Protein AF-A0A662AKM4-F1 (afdb_monomer)

Solvent-accessible surface area (backbone atoms only — not comparable to full-atom values): 20097 Å² total; per-residue (Å²): 121,105,62,66,76,41,84,52,96,92,44,82,43,69,86,45,71,68,60,49,62,60,52,54,77,41,42,54,76,63,60,19,48,69,56,67,73,62,66,67,46,53,52,72,56,39,49,53,51,52,53,51,49,29,69,72,47,33,51,72,49,66,45,100,83,74,43,81,44,42,32,33,51,40,54,8,65,54,29,49,54,43,51,53,50,46,34,49,68,53,8,40,37,70,50,75,46,80,41,74,52,56,72,44,72,58,96,88,42,82,42,57,29,89,82,44,70,53,34,40,40,40,33,54,44,97,57,69,74,47,91,75,85,79,87,86,87,83,90,75,94,83,88,83,84,90,86,79,81,88,65,61,92,94,61,82,82,78,46,65,61,94,87,41,82,46,81,86,77,71,60,37,27,53,59,49,55,24,36,30,46,49,71,60,82,89,56,61,95,63,74,53,61,95,58,62,52,44,54,89,78,49,52,73,66,54,45,51,55,36,38,54,52,45,69,74,69,27,51,54,12,68,6,76,32,52,20,67,54,26,51,72,62,35,65,68,54,34,47,52,51,9,41,53,41,1,50,69,54,24,72,89,85,68,77,66,44,76,36,65,40,82,68,80,80,79,97,60,97,44,57,72,46,61,31,74,63,18,38,79,75,35,69,51,39,12,48,10,48,30,45,17,49,53,54,46,50,49,54,28,38,56,48,15,75,78,44,58,67,38,42,21,70,80,46,56,26,35,77,42,73,58,25,51,50,24,36,72,75,71,47,82,57,91,47,38,24,56,75,40,80,86,55,68,108

Nearest PDB structures (foldseek):
  3o3h-assembly1_A  TM=9.511E-01  e=1.857E-14  Thermotoga maritima
  3o3g-assembly1_A  TM=9.492E-01  e=2.971E-14  Thermotoga maritima
  7uwh-assembly1_C  TM=9.422E-01  e=9.739E-15  Escherichia coli
  7uwe-assembly1_C  TM=8.925E-01  e=3.757E-14  Escherichia coli
  5y9p-assembly1_A  TM=9.453E-01  e=5.590E-13  Staphylococcus aureus

Foldseek 3Di:
DPWDWDDDDVDIDTPDPVVCVVLVVQDDQAAGADDPVQLPDDLVSLVVVLVVQQVPQKDWDQDPVRDIKIKGKGNHPRRVLSSVSSCLNNQWDWDKDKAQFDFDDDPNDTDHSVNDGIMIIIITDDDSGDDDPDDDDDDDDDDDDCQDDDDDPPDADWDQDPNRIDHDDDFQFAWQKWKAKDADPPDDPCNCPPLFAQLVPDDLVSLVVSLVVRVVGIFMFMFTDALVVCLVPNPVVSNLNRVVRGVVRGDPDDAEEEAEDDDDRPPDPHYYDYDHPCRHVPRRNRSRVSNRVNVLLVVLVVVCVVVVQQVCNPCSRHPDPSNLVSCVPPNDDSRGNCNRNSRVD

Radius of gyration: 27.07 Å; Cα contacts (8 Å, |Δi|>4): 515; chains: 1; bounding box: 59×57×75 Å

pLDDT: mean 80.41, std 14.96, range [36.44, 96.88]

Sequence (345 aa):
MPFKVFEGTGCLVIRNKQLYTYLKQFGKCYDKYIPNDLKNLSPKLLNVLIDWLILGDGSCYQNNNRKKVCTYYTTSKKLKDDFEEILLKTGRTYHTTVREPRDTYINGRLIKKENCVHCFETRLRRNNKAHVKSLHKKLIPYKGKVFCLRLKKHHNFYVRRNGTGYFTGNCGAGPVVAGAVRIPDFYPSDFFDGYINDSKKMSSKKREEAFGLITDKCDFGIGVISNNIIDAINILEATKLAMKKAINDLISGTDYLLIDGTVKLSDMHCPQKQVIKGDAISISIAAASIIAKVHRDRIMLDLHKKYPVYGWDTNKGYLTKKHLEGIKLYGITEYHRESFRRVGR

Mean predicted aligned error: 16.19 Å

Secondary structure (DSSP, 8-state):
--S-EEEETTEEEE--HHHHHHHHTT--TTT----HHHHTS-HHHHHHHHHHHHHHHEEEEE-TTS-EEEEEEES-HHHHHHHHHHHHHTT--EEEEEEPP--EEETTEEE-GGG---EEEEEEPS-----------------S--------TT----EEETTEEE--PPPSBS-EEEEEEE--TTS-TTTTTTTS--TTTS-HHHHHHHHHHHHHHSEEEEEEE-HHHHHHH-HHHHHHHHHHHHHHHSPS----EEEESSPPPSS-SS-EEEETTGGGT-HHHHHHHHHHHHHHHHHHHHHHHH-GGG-HHHHTT---HHHHHHHHHH---TTB-TTSTTT--

Structure (mmCIF, N/CA/C/O backbone):
data_AF-A0A662AKM4-F1
#
_entry.id   AF-A0A662AKM4-F1
#
loop_
_atom_site.group_PDB
_atom_site.id
_atom_site.type_symbol
_atom_site.label_atom_id
_atom_site.label_alt_id
_atom_site.label_comp_id
_atom_site.label_asym_id
_atom_site.label_entity_id
_atom_site.label_seq_id
_atom_site.pdbx_PDB_ins_code
_atom_site.Cartn_x
_atom_site.Cartn_y
_atom_site.Cartn_z
_atom_site.occupancy
_atom_site.B_iso_or_equiv
_atom_site.auth_seq_id
_atom_site.auth_comp_id
_atom_site.auth_asym_id
_atom_site.auth_atom_id
_atom_site.pdbx_PDB_model_num
ATOM 1 N N . MET A 1 1 ? -26.605 3.179 42.786 1.00 54.84 1 MET A N 1
ATOM 2 C CA . MET A 1 1 ? -25.142 3.014 42.980 1.00 54.84 1 MET A CA 1
ATOM 3 C C . MET A 1 1 ? -24.835 3.175 44.466 1.00 54.84 1 MET A C 1
ATOM 5 O O . MET A 1 1 ? -25.551 3.941 45.097 1.00 54.84 1 MET A O 1
ATOM 9 N N . PRO A 1 2 ? -23.825 2.503 45.045 1.00 67.31 2 PRO A N 1
ATOM 10 C CA . PRO A 1 2 ? -23.543 2.536 46.491 1.00 67.31 2 PRO A CA 1
ATOM 11 C C . PRO A 1 2 ? -22.912 3.860 46.979 1.00 67.31 2 PRO A C 1
ATOM 13 O O . PRO A 1 2 ? -22.223 3.898 47.993 1.00 67.31 2 PRO A O 1
ATOM 16 N N . PHE A 1 3 ? -23.100 4.960 46.250 1.00 75.50 3 PHE A N 1
ATOM 17 C CA . PHE A 1 3 ? -22.537 6.267 46.569 1.00 75.50 3 PHE A CA 1
ATOM 18 C C . PHE A 1 3 ? -23.532 7.382 46.263 1.00 75.50 3 PHE A C 1
ATOM 20 O O . PHE A 1 3 ? -24.283 7.311 45.290 1.00 75.50 3 PHE A O 1
ATOM 27 N N . LYS A 1 4 ? -23.520 8.417 47.111 1.00 75.25 4 LYS A N 1
ATOM 28 C CA . LYS A 1 4 ? -24.352 9.611 46.954 1.00 75.25 4 LYS A CA 1
ATOM 29 C C . LYS A 1 4 ? -23.826 10.458 45.793 1.00 75.25 4 LYS A C 1
ATOM 31 O O . LYS A 1 4 ? -22.626 10.736 45.718 1.00 75.25 4 LYS A O 1
ATOM 36 N N . VAL A 1 5 ? -24.731 10.849 44.904 1.00 78.00 5 VAL A N 1
ATOM 37 C CA . VAL A 1 5 ? -24.486 11.808 43.823 1.00 78.00 5 VAL A CA 1
ATOM 38 C C . VAL A 1 5 ? -25.072 13.140 44.271 1.00 78.00 5 VAL A C 1
ATOM 40 O O . VAL A 1 5 ? -26.198 13.175 44.758 1.00 78.00 5 VAL A O 1
ATOM 43 N N . PHE A 1 6 ? -24.298 14.211 44.146 1.00 80.19 6 PHE A N 1
ATOM 44 C CA . PHE A 1 6 ? -24.722 15.567 44.467 1.00 80.19 6 PHE A CA 1
ATOM 45 C C . PHE A 1 6 ? -24.779 16.371 43.172 1.00 80.19 6 PHE A C 1
ATOM 47 O O . PHE A 1 6 ? -23.834 16.332 42.382 1.00 80.19 6 PHE A O 1
ATOM 54 N N . GLU A 1 7 ? -25.860 17.109 42.955 1.00 73.69 7 GLU A N 1
ATOM 55 C CA . GLU A 1 7 ? -25.901 18.128 41.910 1.00 73.69 7 GLU A CA 1
ATOM 56 C C . GLU A 1 7 ? -25.246 19.403 42.446 1.00 73.69 7 GLU A C 1
ATOM 58 O O . GLU A 1 7 ? -25.699 19.994 43.425 1.00 73.69 7 GLU A O 1
ATOM 63 N N . GLY A 1 8 ? -24.119 19.783 41.846 1.00 68.62 8 GLY A N 1
ATOM 64 C CA . GLY A 1 8 ? -23.521 21.102 42.012 1.00 68.62 8 GLY A CA 1
ATOM 65 C C . GLY A 1 8 ? -24.001 22.054 40.919 1.00 68.62 8 GLY A C 1
ATOM 66 O O . GLY A 1 8 ? -24.697 21.658 39.983 1.00 68.62 8 GLY A O 1
ATOM 67 N N . THR A 1 9 ? -23.583 23.316 40.990 1.00 60.38 9 THR A N 1
ATOM 68 C CA . THR A 1 9 ? -23.833 24.315 39.943 1.00 60.38 9 THR A CA 1
ATOM 69 C C . THR A 1 9 ? -23.165 23.907 38.624 1.00 60.38 9 THR A C 1
ATOM 71 O O . THR A 1 9 ? -21.993 24.182 38.377 1.00 60.38 9 THR A O 1
ATOM 74 N N . GLY A 1 10 ? -23.924 23.218 37.767 1.00 65.75 10 GLY A N 1
ATOM 75 C CA . GLY A 1 10 ? -23.503 22.796 36.428 1.00 65.75 10 GLY A CA 1
ATOM 76 C C . GLY A 1 10 ? -22.650 21.523 36.369 1.00 65.75 10 GLY A C 1
ATOM 77 O O . GLY A 1 10 ? -22.116 21.213 35.305 1.00 65.75 10 GLY A O 1
ATOM 78 N N . CYS A 1 11 ? -22.499 20.772 37.467 1.00 64.88 11 CYS A N 1
ATOM 79 C CA . CYS A 1 11 ? -21.750 19.513 37.461 1.00 64.88 11 CYS A CA 1
ATOM 80 C C . CYS A 1 11 ? -22.318 18.471 38.433 1.00 64.88 11 CYS A C 1
ATOM 82 O O . CYS A 1 11 ? -22.852 18.796 39.491 1.00 64.88 11 CYS A O 1
ATOM 84 N N . LEU A 1 12 ? -22.159 17.194 38.082 1.00 74.19 12 LEU A N 1
ATOM 85 C CA . LEU A 1 12 ? -22.410 16.084 38.997 1.00 74.19 12 LEU A CA 1
ATOM 86 C C . LEU A 1 12 ? -21.163 15.854 39.849 1.00 74.19 12 LEU A C 1
ATOM 88 O O . LEU A 1 12 ? -20.080 15.582 39.327 1.00 74.19 12 LEU A O 1
ATOM 92 N N . VAL A 1 13 ? -21.319 15.938 41.167 1.00 78.31 13 VAL A N 1
ATOM 93 C CA . VAL A 1 13 ? -20.240 15.727 42.133 1.00 78.31 13 VAL A CA 1
ATOM 94 C C . VAL A 1 13 ? -20.482 14.419 42.872 1.00 78.31 13 VAL A C 1
ATOM 96 O O . VAL A 1 13 ? -21.501 14.231 43.531 1.00 78.31 13 VAL A O 1
ATOM 99 N N . ILE A 1 14 ? -19.511 13.508 42.810 1.00 82.12 14 ILE A N 1
ATOM 100 C CA . ILE A 1 14 ? -19.535 12.258 43.575 1.00 82.12 14 ILE A CA 1
ATOM 101 C C . ILE A 1 14 ? -18.435 12.319 44.630 1.00 82.12 14 ILE A C 1
ATOM 103 O O . ILE A 1 14 ? -17.246 12.293 44.313 1.00 82.12 14 ILE A O 1
ATOM 107 N N . ARG A 1 15 ? -18.827 12.383 45.905 1.00 82.69 15 ARG A N 1
ATOM 108 C CA . ARG A 1 15 ? -17.892 12.377 47.041 1.00 82.69 15 ARG A CA 1
ATOM 109 C C . ARG A 1 15 ? -17.762 10.966 47.597 1.00 82.69 15 ARG A C 1
ATOM 111 O O . ARG A 1 15 ? -18.420 10.606 48.568 1.00 82.69 15 ARG A O 1
ATOM 118 N N . ASN A 1 16 ? -16.924 10.151 46.963 1.00 86.12 16 ASN A N 1
ATOM 119 C CA . ASN A 1 16 ? -16.647 8.796 47.430 1.00 86.12 16 ASN A CA 1
ATOM 120 C C . ASN A 1 16 ? -15.152 8.461 47.291 1.00 86.12 16 ASN A C 1
ATOM 122 O O . ASN A 1 16 ? -14.619 8.371 46.185 1.00 86.12 16 ASN A O 1
ATOM 126 N N . LYS A 1 17 ? -14.478 8.269 48.435 1.00 86.69 17 LYS A N 1
ATOM 127 C CA . LYS A 1 17 ? -13.035 7.986 48.497 1.00 86.69 17 LYS A CA 1
ATOM 128 C C . LYS A 1 17 ? -12.678 6.665 47.814 1.00 86.69 17 LYS A C 1
ATOM 130 O O . LYS A 1 17 ? -11.670 6.600 47.121 1.00 86.69 17 LYS A O 1
ATOM 135 N N . GLN A 1 18 ? -13.503 5.634 47.980 1.00 87.31 18 GLN A N 1
ATOM 136 C CA . GLN A 1 18 ? -13.276 4.320 47.377 1.00 87.31 18 GLN A CA 1
ATOM 137 C C . GLN A 1 18 ? -13.354 4.389 45.846 1.00 87.31 18 GLN A C 1
ATOM 139 O O . GLN A 1 18 ? -12.462 3.890 45.165 1.00 87.31 18 GLN A O 1
ATOM 144 N N . LEU A 1 19 ? -14.364 5.080 45.308 1.00 86.19 19 LEU A N 1
ATOM 145 C CA . LEU A 1 19 ? -14.528 5.309 43.874 1.00 86.19 19 LEU A CA 1
ATOM 146 C C . LEU A 1 19 ? -13.368 6.126 43.301 1.00 86.19 19 LEU A C 1
ATOM 148 O O . LEU A 1 19 ? -12.841 5.772 42.252 1.00 86.19 19 LEU A O 1
ATOM 152 N N . TYR A 1 20 ? -12.939 7.186 43.991 1.00 86.62 20 TYR A N 1
ATOM 153 C CA . TYR A 1 20 ? -11.768 7.961 43.576 1.00 86.62 20 TYR A CA 1
ATOM 154 C C . TYR A 1 20 ? -10.510 7.090 43.512 1.00 86.62 20 TYR A C 1
ATOM 156 O O . TYR A 1 20 ? -9.823 7.085 42.492 1.00 86.62 20 TYR A O 1
ATOM 164 N N . THR A 1 21 ? -10.226 6.323 44.569 1.00 88.31 21 THR A N 1
ATOM 165 C CA . THR A 1 21 ? -9.065 5.422 44.615 1.00 88.31 21 THR A CA 1
ATOM 166 C C . THR A 1 21 ? -9.115 4.398 43.485 1.00 88.31 21 THR A C 1
ATOM 168 O O . THR A 1 21 ? -8.102 4.172 42.827 1.00 88.31 21 THR A O 1
ATOM 171 N N . TYR A 1 22 ? -10.297 3.841 43.208 1.00 88.62 22 TYR A N 1
ATOM 172 C CA . TYR A 1 22 ? -10.505 2.931 42.089 1.00 88.62 22 TYR A CA 1
ATOM 173 C C . TYR A 1 22 ? -10.265 3.613 40.736 1.00 88.62 22 TYR A C 1
ATOM 175 O O . TYR A 1 22 ? -9.516 3.091 39.921 1.00 88.62 22 TYR A O 1
ATOM 183 N N . LEU A 1 23 ? -10.844 4.787 40.474 1.00 88.12 23 LEU A N 1
ATOM 184 C CA . LEU A 1 23 ? -10.698 5.466 39.179 1.00 88.12 23 LEU A CA 1
ATOM 185 C C . LEU A 1 23 ? -9.279 5.998 38.940 1.00 88.12 23 LEU A C 1
ATOM 187 O O . LEU A 1 23 ? -8.817 6.019 37.800 1.00 88.12 23 LEU A O 1
ATOM 191 N N . LYS A 1 24 ? -8.562 6.377 40.004 1.00 88.31 24 LYS A N 1
ATOM 192 C CA . LYS A 1 24 ? -7.189 6.899 39.939 1.00 88.31 24 LYS A CA 1
ATOM 193 C C . LYS A 1 24 ? -6.219 5.940 39.239 1.00 88.31 24 LYS A C 1
ATOM 195 O O . LYS A 1 24 ? -5.263 6.399 38.618 1.00 88.31 24 LYS A O 1
ATOM 200 N N . GLN A 1 25 ? -6.462 4.630 39.299 1.00 91.19 25 GLN A N 1
ATOM 201 C CA . GLN A 1 25 ? -5.609 3.626 38.650 1.00 91.19 25 GLN A CA 1
ATOM 202 C C . GLN A 1 25 ? -5.648 3.692 37.108 1.00 91.19 25 GLN A C 1
ATOM 204 O O . GLN A 1 25 ? -4.765 3.159 36.430 1.00 91.19 25 GLN A O 1
ATOM 209 N N . PHE A 1 26 ? -6.659 4.359 36.541 1.00 91.50 26 PHE A N 1
ATOM 210 C CA . PHE A 1 26 ? -6.853 4.482 35.096 1.00 91.50 26 PHE A CA 1
ATOM 211 C C . PHE A 1 26 ? -6.227 5.743 34.493 1.00 91.50 26 PHE A C 1
ATOM 213 O O . PHE A 1 26 ? -6.480 6.033 33.327 1.00 91.50 26 PHE A O 1
ATOM 220 N N . GLY A 1 27 ? -5.388 6.452 35.256 1.00 90.12 27 GLY A N 1
ATOM 221 C CA . GLY A 1 27 ? -4.655 7.646 34.826 1.00 90.12 27 GLY A CA 1
ATOM 222 C C . GLY A 1 27 ? -5.396 8.962 35.089 1.00 90.12 27 GLY A C 1
ATOM 223 O O . GLY A 1 27 ? -6.564 8.988 35.482 1.00 90.12 27 GLY A O 1
ATOM 224 N N . LYS A 1 28 ? -4.688 10.077 34.897 1.00 87.94 28 LYS A N 1
ATOM 225 C CA . LYS A 1 28 ? -5.201 11.455 34.983 1.00 87.94 28 LYS A CA 1
ATOM 226 C C . LYS A 1 28 ? -5.488 11.992 33.576 1.00 87.94 28 LYS A C 1
ATOM 228 O O . LYS A 1 28 ? -5.531 11.239 32.615 1.00 87.94 28 LYS A O 1
ATOM 233 N N . CYS A 1 29 ? -5.731 13.293 33.410 1.00 85.44 29 CYS A N 1
ATOM 234 C CA . CYS A 1 29 ? -6.213 13.821 32.127 1.00 85.44 29 CYS A CA 1
ATOM 235 C C . CYS A 1 29 ? -5.289 13.529 30.921 1.00 85.44 29 CYS A C 1
ATOM 237 O O . CYS A 1 29 ? -5.810 13.250 29.844 1.00 85.44 29 CYS A O 1
ATOM 239 N N . TYR A 1 30 ? -3.961 13.528 31.099 1.00 88.00 30 TYR A N 1
ATOM 240 C CA . TYR A 1 30 ? -2.976 13.380 30.011 1.00 88.00 30 TYR A CA 1
ATOM 241 C C . TYR A 1 30 ? -2.537 11.936 29.734 1.00 88.00 30 TYR A C 1
ATOM 243 O O . TYR A 1 30 ? -1.976 11.650 28.679 1.00 88.00 30 TYR A O 1
ATOM 251 N N . ASP A 1 31 ? -2.800 11.018 30.659 1.00 87.81 31 ASP A N 1
ATOM 252 C CA . ASP A 1 31 ? -2.356 9.623 30.605 1.00 87.81 31 ASP A CA 1
ATOM 253 C C . ASP A 1 31 ? -3.496 8.619 30.841 1.00 87.81 31 ASP A C 1
ATOM 255 O O . ASP A 1 31 ? -3.259 7.406 30.837 1.00 87.81 31 ASP A O 1
ATOM 259 N N . LYS A 1 32 ? -4.742 9.105 30.985 1.00 93.31 32 LYS A N 1
ATOM 260 C CA . LYS A 1 32 ? -5.931 8.256 31.119 1.00 93.31 32 LYS A CA 1
ATOM 261 C C . LYS A 1 32 ? -6.055 7.265 29.971 1.00 93.31 32 LYS A C 1
ATOM 263 O O . LYS A 1 32 ? -5.613 7.545 28.856 1.00 93.31 32 LYS A O 1
ATOM 268 N N . TYR A 1 33 ? -6.647 6.109 30.236 1.00 94.00 33 TYR A N 1
ATOM 269 C CA . TYR A 1 33 ? -6.776 5.023 29.264 1.00 94.00 33 TYR A CA 1
ATOM 270 C C . TYR A 1 33 ? -8.042 4.202 29.501 1.00 94.00 33 TYR A C 1
ATOM 272 O O . TYR A 1 33 ? -8.660 4.296 30.561 1.00 94.00 33 TYR A O 1
ATOM 280 N N . ILE A 1 34 ? -8.432 3.392 28.515 1.00 93.31 34 ILE A N 1
ATOM 281 C CA . ILE A 1 34 ? -9.555 2.459 28.664 1.00 93.31 34 ILE A CA 1
ATOM 282 C C . ILE A 1 34 ? -8.994 1.103 29.118 1.00 93.31 34 ILE A C 1
ATOM 284 O O . ILE A 1 34 ? -8.181 0.514 28.395 1.00 93.31 34 ILE A O 1
ATOM 288 N N . PRO A 1 35 ? -9.419 0.578 30.282 1.00 92.69 35 PRO A N 1
ATOM 289 C CA . PRO A 1 35 ? -9.036 -0.747 30.769 1.00 92.69 35 PRO A CA 1
ATOM 290 C C . PRO A 1 35 ? -9.247 -1.843 29.725 1.00 92.69 35 PRO A C 1
ATOM 292 O O . PRO A 1 35 ? -10.196 -1.805 28.939 1.00 92.69 35 PRO A O 1
ATOM 295 N N . ASN A 1 36 ? -8.361 -2.839 29.700 1.00 86.81 36 ASN A N 1
ATOM 296 C CA . ASN A 1 36 ? -8.391 -3.889 28.677 1.00 86.81 36 ASN A CA 1
ATOM 297 C C . ASN A 1 36 ? -9.675 -4.724 28.735 1.00 86.81 36 ASN A C 1
ATOM 299 O O . ASN A 1 36 ? -10.244 -5.063 27.701 1.00 86.81 36 ASN A O 1
ATOM 303 N N . ASP A 1 37 ? -10.118 -5.018 29.943 1.00 89.62 37 ASP A N 1
ATOM 304 C CA . ASP A 1 37 ? -11.382 -5.629 30.326 1.00 89.62 37 ASP A CA 1
ATOM 305 C C . ASP A 1 37 ? -12.577 -4.883 29.710 1.00 89.62 37 ASP A C 1
ATOM 307 O O . ASP A 1 37 ? -13.381 -5.511 29.020 1.00 89.62 37 ASP A O 1
ATOM 311 N N . LEU A 1 38 ? -12.622 -3.546 29.786 1.00 91.38 38 LEU A N 1
ATOM 312 C CA . LEU A 1 38 ? -13.636 -2.748 29.081 1.00 91.38 38 LEU A CA 1
ATOM 313 C C . LEU A 1 38 ? -13.455 -2.771 27.558 1.00 91.38 38 LEU A C 1
ATOM 315 O O . LEU A 1 38 ? -14.424 -2.935 26.817 1.00 91.38 38 LEU A O 1
ATOM 319 N N . LYS A 1 39 ? -12.217 -2.659 27.060 1.00 88.06 39 LYS A N 1
ATOM 320 C CA . LYS A 1 39 ? -11.943 -2.701 25.613 1.00 88.06 39 LYS A CA 1
ATOM 321 C C . LYS A 1 39 ? -12.334 -4.033 24.979 1.00 88.06 39 LYS A C 1
ATOM 323 O O . LYS A 1 39 ? -12.546 -4.073 23.766 1.00 88.06 39 LYS A O 1
ATOM 328 N N . ASN A 1 40 ? -12.366 -5.123 25.736 1.00 84.00 40 ASN A N 1
ATOM 329 C CA . ASN A 1 40 ? -12.644 -6.469 25.237 1.00 84.00 40 ASN A CA 1
ATOM 330 C C . ASN A 1 40 ? -14.109 -6.898 25.424 1.00 84.00 40 ASN A C 1
ATOM 332 O O . ASN A 1 40 ? -14.441 -8.045 25.130 1.00 84.00 40 ASN A O 1
ATOM 336 N N . LEU A 1 41 ? -14.986 -5.982 25.846 1.00 87.25 41 LEU A N 1
ATOM 337 C CA . LEU A 1 41 ? -16.428 -6.208 25.883 1.00 87.25 41 LEU A CA 1
ATOM 338 C C . LEU A 1 41 ? -17.016 -6.467 24.485 1.00 87.25 41 LEU A C 1
ATOM 340 O O . LEU A 1 41 ? -16.403 -6.193 23.448 1.00 87.25 41 LEU A O 1
ATOM 344 N N . SER A 1 42 ? -18.247 -6.984 24.459 1.00 85.88 42 SER A N 1
ATOM 345 C CA . SER A 1 42 ? -18.980 -7.227 23.214 1.00 85.88 42 SER A CA 1
ATOM 346 C C . SER A 1 42 ? -19.186 -5.928 22.416 1.00 85.88 42 SER A C 1
ATOM 348 O O . SER A 1 42 ? -19.300 -4.852 23.009 1.00 85.88 42 SER A O 1
ATOM 350 N N . PRO A 1 43 ? -19.323 -5.987 21.075 1.00 82.38 43 PRO A N 1
ATOM 351 C CA . PRO A 1 43 ? -19.577 -4.794 20.265 1.00 82.38 43 PRO A CA 1
ATOM 352 C C . PRO A 1 43 ? -20.791 -3.977 20.729 1.00 82.38 43 PRO A C 1
ATOM 354 O O . PRO A 1 43 ? -20.783 -2.755 20.611 1.00 82.38 43 PRO A O 1
ATOM 357 N N . LYS A 1 44 ? -21.824 -4.621 21.291 1.00 86.25 44 LYS A N 1
ATOM 358 C CA . LYS A 1 44 ? -22.997 -3.936 21.857 1.00 86.25 44 LYS A CA 1
ATOM 359 C C . LYS A 1 44 ? -22.607 -3.054 23.049 1.00 86.25 44 LYS A C 1
ATOM 361 O O . LYS A 1 44 ? -22.950 -1.879 23.069 1.00 86.25 44 LYS A O 1
ATOM 366 N N . LEU A 1 45 ? -21.848 -3.599 23.998 1.00 92.06 45 LEU A N 1
ATOM 367 C CA . LEU A 1 45 ? -21.388 -2.869 25.184 1.00 92.06 45 LEU A CA 1
ATOM 368 C C . LEU A 1 45 ? -20.330 -1.813 24.844 1.00 92.06 45 LEU A C 1
ATOM 370 O O . LEU A 1 45 ? -20.345 -0.725 25.408 1.00 92.06 45 LEU A O 1
ATOM 374 N N . LEU A 1 46 ? -19.457 -2.090 23.873 1.00 90.56 46 LEU A N 1
ATOM 375 C CA . LEU A 1 46 ? -18.509 -1.095 23.375 1.00 90.56 46 LEU A CA 1
ATOM 376 C C . LEU A 1 46 ? -19.215 0.096 22.722 1.00 90.56 46 LEU A C 1
ATOM 378 O O . LEU A 1 46 ? -18.770 1.222 22.903 1.00 90.56 46 LEU A O 1
ATOM 382 N N . ASN A 1 47 ? -20.317 -0.124 21.997 1.00 89.50 47 ASN A N 1
ATOM 383 C CA . ASN A 1 47 ? -21.118 0.980 21.460 1.00 89.50 47 ASN A CA 1
ATOM 384 C C . ASN A 1 47 ? -21.698 1.852 22.580 1.00 89.50 47 ASN A C 1
ATOM 386 O O . ASN A 1 47 ? -21.611 3.070 22.480 1.00 89.50 47 ASN A O 1
ATOM 390 N N . VAL A 1 48 ? -22.191 1.242 23.664 1.00 92.25 48 VAL A N 1
ATOM 391 C CA . VAL A 1 48 ? -22.645 1.980 24.854 1.00 92.25 48 VAL A CA 1
ATOM 392 C C . VAL A 1 48 ? -21.497 2.804 25.440 1.00 92.25 48 VAL A C 1
ATOM 394 O O . VAL A 1 48 ? -21.652 4.002 25.648 1.00 92.25 48 VAL A O 1
ATOM 397 N N . LEU A 1 49 ? -20.319 2.202 25.633 1.00 94.00 49 LEU A N 1
ATOM 398 C CA . LEU A 1 49 ? -19.138 2.910 26.134 1.00 94.00 49 LEU A CA 1
ATOM 399 C C . LEU A 1 49 ? -18.737 4.092 25.237 1.00 94.00 49 LEU A C 1
ATOM 401 O O . LEU A 1 49 ? -18.443 5.169 25.746 1.00 94.00 49 LEU A O 1
ATOM 405 N N . ILE A 1 50 ? -18.737 3.907 23.914 1.00 91.94 50 ILE A N 1
ATOM 406 C CA . ILE A 1 50 ? -18.437 4.971 22.945 1.00 91.94 50 ILE A CA 1
ATOM 407 C C . ILE A 1 50 ? -19.417 6.130 23.108 1.00 91.94 50 ILE A C 1
ATOM 409 O O . ILE A 1 50 ? -18.993 7.283 23.155 1.00 91.94 50 ILE A O 1
ATOM 413 N N . ASP A 1 51 ? -20.709 5.829 23.195 1.00 90.44 51 ASP A N 1
ATOM 414 C CA . ASP A 1 51 ? -21.740 6.854 23.295 1.00 90.44 51 ASP A CA 1
ATOM 415 C C . ASP A 1 51 ? -21.614 7.627 24.625 1.00 90.44 51 ASP A C 1
ATOM 417 O O . ASP A 1 51 ? -21.697 8.853 24.618 1.00 90.44 51 ASP A O 1
ATOM 421 N N . TRP A 1 52 ? -21.284 6.956 25.736 1.00 92.38 52 TRP A N 1
ATOM 422 C CA . TRP A 1 52 ? -21.010 7.609 27.026 1.00 92.38 52 TRP A CA 1
ATOM 423 C C . TRP A 1 52 ? -19.728 8.446 27.037 1.00 92.38 52 TRP A C 1
ATOM 425 O O . TRP A 1 52 ? -19.716 9.533 27.610 1.00 92.38 52 TRP A O 1
ATOM 435 N N . LEU A 1 53 ? -18.659 7.987 26.382 1.00 92.75 53 LEU A N 1
ATOM 436 C CA . LEU A 1 53 ? -17.435 8.781 26.236 1.00 92.75 53 LEU A CA 1
ATOM 437 C C . LEU A 1 53 ? -17.700 10.063 25.440 1.00 92.75 53 LEU A C 1
ATOM 439 O O . LEU A 1 53 ? -17.223 11.129 25.819 1.00 92.75 53 LEU A O 1
ATOM 443 N N . ILE A 1 54 ? -18.496 9.972 24.371 1.00 91.19 54 ILE A N 1
ATOM 444 C CA . ILE A 1 54 ? -18.904 11.135 23.573 1.00 91.19 54 ILE A CA 1
ATOM 445 C C . ILE A 1 54 ? -19.830 12.063 24.370 1.00 91.19 54 ILE A C 1
ATOM 447 O O . ILE A 1 54 ? -19.729 13.275 24.220 1.00 91.19 54 ILE A O 1
ATOM 451 N N . LEU A 1 55 ? -20.719 11.530 25.210 1.00 87.50 55 LEU A N 1
ATOM 452 C CA . LEU A 1 55 ? -21.553 12.356 26.089 1.00 87.50 55 LEU A CA 1
ATOM 453 C C . LEU A 1 55 ? -20.729 13.092 27.156 1.00 87.50 55 LEU A C 1
ATOM 455 O O . LEU A 1 55 ? -21.099 14.197 27.531 1.00 87.50 55 LEU A O 1
ATOM 459 N N . GLY A 1 56 ? -19.635 12.490 27.632 1.00 86.94 56 GLY A N 1
ATOM 460 C CA . GLY A 1 56 ? -18.762 13.085 28.646 1.00 86.94 56 GLY A CA 1
ATOM 461 C C . GLY A 1 56 ? -17.802 14.140 28.093 1.00 86.94 56 GLY A C 1
ATOM 462 O O . GLY A 1 56 ? -17.867 15.296 28.492 1.00 86.94 56 GLY A O 1
ATOM 463 N N . ASP A 1 57 ? -16.919 13.744 27.169 1.00 89.06 57 ASP A N 1
ATOM 464 C CA . ASP A 1 57 ? -15.843 14.603 26.638 1.00 89.06 57 ASP A CA 1
ATOM 465 C C . ASP A 1 57 ? -16.006 14.860 25.120 1.00 89.06 57 ASP A C 1
ATOM 467 O O . ASP A 1 57 ? -15.032 15.026 24.382 1.00 89.06 57 ASP A O 1
ATOM 471 N N . GLY A 1 58 ? -17.232 14.822 24.596 1.00 89.25 58 GLY A N 1
ATOM 472 C CA . GLY A 1 58 ? -17.514 14.970 23.168 1.00 89.25 58 GLY A CA 1
ATOM 473 C C . GLY A 1 58 ? -18.577 16.015 22.844 1.00 89.25 58 GLY A C 1
ATOM 474 O O . GLY A 1 58 ? -19.111 16.713 23.698 1.00 89.25 58 GLY A O 1
ATOM 475 N N . SER A 1 59 ? -18.872 16.141 21.554 1.00 88.56 59 SER A N 1
ATOM 476 C CA . SER A 1 59 ? -19.950 16.978 21.038 1.00 88.56 59 SER A CA 1
ATOM 477 C C . SER A 1 59 ? -20.609 16.283 19.856 1.00 88.56 59 SER A C 1
ATOM 479 O O . SER A 1 59 ? -19.927 15.756 18.970 1.00 88.56 59 SER A O 1
ATOM 481 N N . CYS A 1 60 ? -21.939 16.286 19.834 1.00 87.88 60 CYS A N 1
ATOM 482 C CA . CYS A 1 60 ? -22.719 15.843 18.691 1.00 87.88 60 CYS A CA 1
ATOM 483 C C . CYS A 1 60 ? -23.623 16.976 18.213 1.00 87.88 60 CYS A C 1
ATOM 485 O O . CYS A 1 60 ? -24.375 17.533 19.004 1.00 87.88 60 CYS A O 1
ATOM 487 N N . TYR A 1 61 ? -23.614 17.256 16.914 1.00 85.06 61 TYR A N 1
ATOM 488 C CA . TYR A 1 61 ? -24.541 18.199 16.288 1.00 85.06 61 TYR A CA 1
ATOM 489 C C . TYR A 1 61 ? -25.175 17.578 15.045 1.00 85.06 61 TYR A C 1
ATOM 491 O O . TYR A 1 61 ? -24.644 16.627 14.462 1.00 85.06 61 TYR A O 1
ATOM 499 N N . GLN A 1 62 ? -26.331 18.098 14.640 1.00 82.25 62 GLN A N 1
ATOM 500 C CA . GLN A 1 62 ? -26.911 17.776 13.341 1.00 82.25 62 GLN A CA 1
ATOM 501 C C . GLN A 1 62 ? -26.362 18.747 12.301 1.00 82.25 62 GLN A C 1
ATOM 503 O O . GLN A 1 62 ? -26.418 19.957 12.492 1.00 82.25 62 GLN A O 1
ATOM 508 N N . ASN A 1 63 ? -25.810 18.231 11.204 1.00 72.62 63 ASN A N 1
ATOM 509 C CA . ASN A 1 63 ? -25.424 19.088 10.086 1.00 72.62 63 ASN A CA 1
ATOM 510 C C . ASN A 1 63 ? -26.654 19.515 9.260 1.00 72.62 63 ASN A C 1
ATOM 512 O O . ASN A 1 63 ? -27.742 18.968 9.438 1.00 72.62 63 ASN A O 1
ATOM 516 N N . ASN A 1 64 ? -26.456 20.407 8.285 1.00 73.56 64 ASN A N 1
ATOM 517 C CA . ASN A 1 64 ? -27.508 20.919 7.387 1.00 73.56 64 ASN A CA 1
ATOM 518 C C . ASN A 1 64 ? -28.319 19.822 6.660 1.00 73.56 64 ASN A C 1
ATOM 520 O O . ASN A 1 64 ? -29.442 20.063 6.240 1.00 73.56 64 ASN A O 1
ATOM 524 N N . ASN A 1 65 ? -27.795 18.594 6.565 1.00 75.62 65 ASN A N 1
ATOM 525 C CA . ASN A 1 65 ? -28.485 17.433 5.994 1.00 75.62 65 ASN A CA 1
ATOM 526 C C . ASN A 1 65 ? -29.193 16.565 7.060 1.00 75.62 65 ASN A C 1
ATOM 528 O O . ASN A 1 65 ? -29.430 15.381 6.807 1.00 75.62 65 ASN A O 1
ATOM 532 N N . ARG A 1 66 ? -29.463 17.102 8.262 1.00 63.66 66 ARG A N 1
ATOM 533 C CA . ARG A 1 66 ? -30.047 16.416 9.439 1.00 63.66 66 ARG A CA 1
ATOM 534 C C . ARG A 1 66 ? -29.259 15.185 9.912 1.00 63.66 66 ARG A C 1
ATOM 536 O O . ARG A 1 66 ? -29.811 14.266 10.515 1.00 63.66 66 ARG A O 1
ATOM 543 N N . LYS A 1 67 ? -27.947 15.131 9.647 1.00 68.00 67 LYS A N 1
ATOM 544 C CA . LYS A 1 67 ? -27.091 13.991 10.026 1.00 68.00 67 LYS A CA 1
ATOM 545 C C . LYS A 1 67 ? -26.329 14.285 11.306 1.00 68.00 67 LYS A C 1
ATOM 547 O O . LYS A 1 67 ? -25.649 15.304 11.393 1.00 68.00 67 LYS A O 1
ATOM 552 N N . LYS A 1 68 ? -26.396 13.357 12.264 1.00 79.81 68 LYS A N 1
ATOM 553 C CA . LYS A 1 68 ? -25.663 13.438 13.531 1.00 79.81 68 LYS A CA 1
ATOM 554 C C . LYS A 1 68 ? -24.166 13.235 13.283 1.00 79.81 68 LYS A C 1
ATOM 556 O O . LYS A 1 68 ? -23.737 12.147 12.897 1.00 79.81 68 LYS A O 1
ATOM 561 N N . VAL A 1 69 ? -23.380 14.282 13.498 1.00 82.44 69 VAL A N 1
ATOM 562 C CA . VAL A 1 69 ? -21.916 14.244 13.510 1.00 82.44 69 VAL A CA 1
ATOM 563 C C . VAL A 1 69 ? -21.486 14.272 14.963 1.00 82.44 69 VAL A C 1
ATOM 565 O O . VAL A 1 69 ? -21.824 15.213 15.671 1.00 82.44 69 VAL A O 1
ATOM 568 N N . CYS A 1 70 ? -20.755 13.249 15.398 1.00 89.50 70 CYS A N 1
ATOM 569 C CA . CYS A 1 70 ? -20.227 13.164 16.754 1.00 89.50 70 CYS A CA 1
ATOM 570 C C . CYS A 1 70 ? -18.705 13.216 16.743 1.00 89.50 70 CYS A C 1
ATOM 572 O O . CYS A 1 70 ? -18.046 12.591 15.904 1.00 89.50 70 CYS A O 1
ATOM 574 N N . THR A 1 71 ? -18.168 13.949 17.705 1.00 90.75 71 THR A N 1
ATOM 575 C CA . THR A 1 71 ? -16.742 14.176 17.884 1.00 90.75 71 THR A CA 1
ATOM 576 C C . THR A 1 71 ? -16.388 13.912 19.336 1.00 90.75 71 THR A C 1
ATOM 578 O O . THR A 1 71 ? -17.114 14.340 20.226 1.00 90.75 71 THR A O 1
ATOM 581 N N . TYR A 1 72 ? -15.293 13.199 19.566 1.00 93.81 72 TYR A N 1
ATOM 582 C CA . TYR A 1 72 ? -14.739 12.953 20.892 1.00 93.81 72 TYR A CA 1
ATOM 583 C C . TYR A 1 72 ? -13.424 13.712 21.054 1.00 93.81 72 TYR A C 1
ATOM 585 O O . TYR A 1 72 ? -12.605 13.718 20.126 1.00 93.81 72 TYR A O 1
ATOM 593 N N . TYR A 1 73 ? -13.225 14.324 22.218 1.00 92.31 73 TYR A N 1
ATOM 594 C CA . TYR A 1 73 ? -12.041 15.104 22.549 1.00 92.31 73 TYR A CA 1
ATOM 595 C C . TYR A 1 73 ? -11.290 14.463 23.713 1.00 92.31 73 TYR A C 1
ATOM 597 O O . TYR A 1 73 ? -11.876 14.013 24.693 1.00 92.31 73 TYR A O 1
ATOM 605 N N . THR A 1 74 ? -9.965 14.429 23.627 1.00 92.81 74 THR A N 1
ATOM 606 C CA . THR A 1 74 ? -9.121 14.041 24.760 1.00 92.81 74 THR A CA 1
ATOM 607 C C . THR A 1 74 ? -7.722 14.609 24.597 1.00 92.81 74 THR A C 1
ATOM 609 O O . THR A 1 74 ? -7.222 14.738 23.484 1.00 92.81 74 THR A O 1
ATOM 612 N N . THR A 1 75 ? -7.064 14.924 25.706 1.00 91.06 75 THR A N 1
ATOM 613 C CA . THR A 1 75 ? -5.649 15.317 25.736 1.00 91.06 75 THR A CA 1
ATOM 614 C C . THR A 1 75 ? -4.729 14.114 25.960 1.00 91.06 75 THR A C 1
ATOM 616 O O . THR A 1 75 ? -3.537 14.183 25.678 1.00 91.06 75 THR A O 1
ATOM 619 N N . SER A 1 76 ? -5.272 12.975 26.408 1.00 92.19 76 SER A N 1
ATOM 620 C CA . SER A 1 76 ? -4.506 11.737 26.552 1.00 92.19 76 SER A CA 1
ATOM 621 C C . SER A 1 76 ? -4.359 11.028 25.213 1.00 92.19 76 SER A C 1
ATOM 623 O O . SER A 1 76 ? -5.330 10.523 24.641 1.00 92.19 76 SER A O 1
ATOM 625 N N . LYS A 1 77 ? -3.111 10.902 24.756 1.00 88.69 77 LYS A N 1
ATOM 626 C CA . LYS A 1 77 ? -2.768 10.119 23.563 1.00 88.69 77 LYS A CA 1
ATOM 627 C C . LYS A 1 77 ? -3.186 8.654 23.714 1.00 88.69 77 LYS A C 1
ATOM 629 O O . LYS A 1 77 ? -3.690 8.063 22.764 1.00 88.69 77 LYS A O 1
ATOM 634 N N . LYS A 1 78 ? -3.018 8.087 24.914 1.00 90.56 78 LYS A N 1
ATOM 635 C CA . LYS A 1 78 ? -3.366 6.691 25.205 1.00 90.56 78 LYS A CA 1
ATOM 636 C C . LYS A 1 78 ? -4.878 6.477 25.143 1.00 90.56 78 LYS A C 1
ATOM 638 O O . LYS A 1 78 ? -5.324 5.553 24.471 1.00 90.56 78 LYS A O 1
ATOM 643 N N . LEU A 1 79 ? -5.666 7.380 25.736 1.00 93.38 79 LEU A N 1
ATOM 644 C CA . LEU A 1 79 ? -7.128 7.328 25.644 1.00 93.38 79 LEU A CA 1
ATOM 645 C C . LEU A 1 79 ? -7.607 7.525 24.211 1.00 93.38 79 LEU A C 1
ATOM 647 O O . LEU A 1 79 ? -8.528 6.842 23.780 1.00 93.38 79 LEU A O 1
ATOM 651 N N . LYS A 1 80 ? -6.976 8.432 23.461 1.00 92.06 80 LYS A N 1
ATOM 652 C CA . LYS A 1 80 ? -7.264 8.614 22.039 1.00 92.06 80 LYS A CA 1
ATOM 653 C C . LYS A 1 80 ? -7.033 7.311 21.266 1.00 92.06 80 LYS A C 1
ATOM 655 O O . LYS A 1 80 ? -7.925 6.870 20.548 1.00 92.06 80 LYS A O 1
ATOM 660 N N . ASP A 1 81 ? -5.885 6.662 21.440 1.00 87.12 81 ASP A N 1
ATOM 661 C CA . ASP A 1 81 ? -5.573 5.402 20.755 1.00 87.12 81 ASP A CA 1
ATOM 662 C C . ASP A 1 81 ? -6.506 4.246 21.180 1.00 87.12 81 ASP A C 1
ATOM 664 O O . ASP A 1 81 ? -6.891 3.419 20.345 1.00 87.12 81 ASP A O 1
ATOM 668 N N . ASP A 1 82 ? -6.917 4.207 22.451 1.00 91.56 82 ASP A N 1
ATOM 669 C CA . ASP A 1 82 ? -7.891 3.246 22.980 1.00 91.56 82 ASP A CA 1
ATOM 670 C C . ASP A 1 82 ? -9.312 3.492 22.449 1.00 91.56 82 ASP A C 1
ATOM 672 O O . ASP A 1 82 ? -10.014 2.544 22.085 1.00 91.56 82 ASP A O 1
ATOM 676 N N . PHE A 1 83 ? -9.735 4.756 22.361 1.00 92.00 83 PHE A N 1
ATOM 677 C CA . PHE A 1 83 ? -11.019 5.153 21.784 1.00 92.00 83 PHE A CA 1
ATOM 678 C C . PHE A 1 83 ? -11.088 4.771 20.300 1.00 92.00 83 PHE A C 1
ATOM 680 O O . PHE A 1 83 ? -12.051 4.161 19.834 1.00 92.00 83 PHE A O 1
ATOM 687 N N . GLU A 1 84 ? -10.011 5.032 19.562 1.00 87.88 84 GLU A N 1
ATOM 688 C CA . GLU A 1 84 ? -9.843 4.568 18.188 1.00 87.88 84 GLU A CA 1
ATOM 689 C C . GLU A 1 84 ? -9.918 3.037 18.061 1.00 87.88 84 GLU A C 1
ATOM 691 O O . GLU A 1 84 ? -10.529 2.518 17.125 1.00 87.88 84 GLU A O 1
ATOM 696 N N . GLU A 1 85 ? -9.327 2.290 19.001 1.00 85.31 85 GLU A N 1
ATOM 697 C CA . GLU A 1 85 ? -9.402 0.824 19.032 1.00 85.31 85 GLU A CA 1
ATOM 698 C C . GLU A 1 85 ? -10.853 0.329 19.157 1.00 85.31 85 GLU A C 1
ATOM 700 O O . GLU A 1 85 ? -11.271 -0.554 18.399 1.00 85.31 85 GLU A O 1
ATOM 705 N N . ILE A 1 86 ? -11.634 0.885 20.089 1.00 88.56 86 ILE A N 1
ATOM 706 C CA . ILE A 1 86 ? -13.025 0.456 20.304 1.00 88.56 86 ILE A CA 1
ATOM 707 C C . ILE A 1 86 ? -13.954 0.894 19.162 1.00 88.56 86 ILE A C 1
ATOM 709 O O . ILE A 1 86 ? -14.868 0.145 18.804 1.00 88.56 86 ILE A O 1
ATOM 713 N N . LEU A 1 87 ? -13.689 2.037 18.514 1.00 86.50 87 LEU A N 1
ATOM 714 C CA . LEU A 1 87 ? -14.390 2.443 17.289 1.00 86.50 87 LEU A CA 1
ATOM 715 C C . LEU A 1 87 ? -14.188 1.405 16.175 1.00 86.50 87 LEU A C 1
ATOM 717 O O . LEU A 1 87 ? -15.158 0.962 15.561 1.00 86.50 87 LEU A O 1
ATOM 721 N N . LEU A 1 88 ? -12.955 0.933 15.961 1.00 79.44 88 LEU A N 1
ATOM 722 C CA . LEU A 1 88 ? -12.679 -0.105 14.957 1.00 79.44 88 LEU A CA 1
ATOM 723 C C . LEU A 1 88 ? -13.358 -1.434 15.297 1.00 79.44 88 LEU A C 1
ATOM 725 O O . LEU A 1 88 ? -13.947 -2.065 14.419 1.00 79.44 88 LEU A O 1
ATOM 729 N N . LYS A 1 89 ? -13.307 -1.856 16.565 1.00 80.00 89 LYS A N 1
ATOM 730 C CA . LYS A 1 89 ? -13.952 -3.095 17.038 1.00 80.00 89 LYS A CA 1
ATOM 731 C C . LYS A 1 89 ? -15.466 -3.097 16.857 1.00 80.00 89 LYS A C 1
ATOM 733 O O . LYS A 1 89 ? -16.056 -4.155 16.665 1.00 80.00 89 LYS A O 1
ATOM 738 N N . THR A 1 90 ? -16.085 -1.923 16.915 1.00 80.56 90 THR A N 1
ATOM 739 C CA . THR A 1 90 ? -17.528 -1.742 16.701 1.00 80.56 90 THR A CA 1
ATOM 740 C C . THR A 1 90 ? -17.889 -1.484 15.241 1.00 80.56 90 THR A C 1
ATOM 742 O O . THR A 1 90 ? -19.062 -1.310 14.919 1.00 80.56 90 THR A O 1
ATOM 745 N N . GLY A 1 91 ? -16.903 -1.488 14.340 1.00 72.31 91 GLY A N 1
ATOM 746 C CA . GLY A 1 91 ? -17.112 -1.247 12.920 1.00 72.31 91 GLY A CA 1
ATOM 747 C C . GLY A 1 91 ? -17.323 0.226 12.560 1.00 72.31 91 GLY A C 1
ATOM 748 O O . GLY A 1 91 ? -17.713 0.519 11.429 1.00 72.31 91 GLY A O 1
ATOM 749 N N . ARG A 1 92 ? -17.068 1.162 13.480 1.00 78.56 92 ARG A N 1
ATOM 750 C CA . ARG A 1 92 ? -17.169 2.603 13.226 1.00 78.56 92 ARG A CA 1
ATOM 751 C C . ARG A 1 92 ? -15.909 3.104 12.513 1.00 78.56 92 ARG A C 1
ATOM 753 O O . ARG A 1 92 ? -14.790 2.673 12.784 1.00 78.56 92 ARG A O 1
ATOM 760 N N . THR A 1 93 ? -16.097 4.035 11.584 1.00 77.88 93 THR A N 1
ATOM 761 C CA . THR A 1 93 ? -14.997 4.745 10.919 1.00 77.88 93 THR A CA 1
ATOM 762 C C . THR A 1 93 ? -14.828 6.129 11.538 1.00 77.88 93 THR A C 1
ATOM 764 O O . THR A 1 93 ? -15.783 6.690 12.074 1.00 77.88 93 THR A O 1
ATOM 767 N N . TYR A 1 94 ? -13.623 6.697 11.483 1.00 84.12 94 TYR A N 1
ATOM 768 C CA . TYR A 1 94 ? -13.326 7.994 12.095 1.00 84.12 94 TYR A CA 1
ATOM 769 C C . TYR A 1 94 ? -12.204 8.737 11.358 1.00 84.12 94 TYR A C 1
ATOM 771 O O . TYR A 1 94 ? -11.567 8.204 10.447 1.00 84.12 94 TYR A O 1
ATOM 779 N N . HIS A 1 95 ? -12.010 10.000 11.718 1.00 82.38 95 HIS A N 1
ATOM 780 C CA . HIS A 1 95 ? -10.878 10.836 11.343 1.00 82.38 95 HIS A CA 1
ATOM 781 C C . HIS A 1 95 ? -10.369 11.543 12.593 1.00 82.38 95 HIS A C 1
ATOM 783 O O . HIS A 1 95 ? -11.174 12.161 13.289 1.00 82.38 95 HIS A O 1
ATOM 789 N N . THR A 1 96 ? -9.065 11.480 12.849 1.00 83.31 96 THR A N 1
ATOM 790 C CA . THR A 1 96 ? -8.467 12.133 14.014 1.00 83.31 96 THR A CA 1
ATOM 791 C C . THR A 1 96 ? -7.548 13.260 13.585 1.00 83.31 96 THR A C 1
ATOM 793 O O . THR A 1 96 ? -6.704 13.072 12.712 1.00 83.31 96 THR A O 1
ATOM 796 N N . THR A 1 97 ? -7.698 14.417 14.217 1.00 84.56 97 THR A N 1
ATOM 797 C CA . THR A 1 97 ? -6.810 15.574 14.063 1.00 84.56 97 THR A CA 1
ATOM 798 C C . THR A 1 97 ? -6.230 15.967 15.410 1.00 84.56 97 THR A C 1
ATOM 800 O O . THR A 1 97 ? -6.893 15.828 16.436 1.00 84.56 97 THR A O 1
ATOM 803 N N . VAL A 1 98 ? -5.003 16.480 15.412 1.00 87.06 98 VAL A N 1
ATOM 804 C CA . VAL A 1 98 ? -4.443 17.166 16.580 1.00 87.06 98 VAL A CA 1
ATOM 805 C C . VAL A 1 98 ? -4.842 18.632 16.473 1.00 87.06 98 VAL A C 1
ATOM 807 O O . VAL A 1 98 ? -4.627 19.257 15.436 1.00 87.06 98 VAL A O 1
ATOM 810 N N . ARG A 1 99 ? -5.482 19.160 17.514 1.00 83.50 99 ARG A N 1
ATOM 811 C CA . ARG A 1 99 ? -5.733 20.589 17.674 1.00 83.50 99 ARG A CA 1
ATOM 812 C C . ARG A 1 99 ? -4.658 21.183 18.559 1.00 83.50 99 ARG A C 1
ATOM 814 O O . ARG A 1 99 ? -4.545 20.799 19.723 1.00 83.50 99 ARG A O 1
ATOM 821 N N . GLU A 1 100 ? -3.931 22.141 18.006 1.00 84.88 100 GLU A N 1
ATOM 822 C CA . GLU A 1 100 ? -2.964 22.923 18.761 1.00 84.88 100 GLU A CA 1
ATOM 823 C C . GLU A 1 100 ? -3.662 23.906 19.720 1.00 84.88 100 GLU A C 1
ATOM 825 O O . GLU A 1 100 ? -4.775 24.371 19.429 1.00 84.88 100 GLU A O 1
ATOM 830 N N . PRO A 1 101 ? -3.034 24.223 20.867 1.00 82.25 101 PRO A N 1
ATOM 831 C CA . PRO A 1 101 ? -3.515 25.237 21.797 1.00 82.25 101 PRO A CA 1
ATOM 832 C C . PRO A 1 101 ? -3.750 26.591 21.124 1.00 82.25 101 PRO A C 1
ATOM 834 O O . PRO A 1 101 ? -2.946 27.052 20.315 1.00 82.25 101 PRO A O 1
ATOM 837 N N . ARG A 1 102 ? -4.828 27.273 21.514 1.00 81.56 102 ARG A N 1
ATOM 838 C CA . ARG A 1 102 ? -5.120 28.651 21.103 1.00 81.56 102 ARG A CA 1
ATOM 839 C C . ARG A 1 102 ? -5.663 29.449 22.277 1.00 81.56 102 ARG A C 1
ATOM 841 O O . ARG A 1 102 ? -6.249 28.864 23.188 1.00 81.56 102 ARG A O 1
ATOM 848 N N . ASP A 1 103 ? -5.500 30.765 22.216 1.00 85.19 103 ASP A N 1
ATOM 849 C CA . ASP A 1 103 ? -6.133 31.663 23.173 1.00 85.19 103 ASP A CA 1
ATOM 850 C C . ASP A 1 103 ? -7.652 31.512 23.054 1.00 85.19 103 ASP A C 1
ATOM 852 O O . ASP A 1 103 ? -8.211 31.495 21.951 1.00 85.19 103 ASP A O 1
ATOM 856 N N . THR A 1 104 ? -8.324 31.320 24.185 1.00 79.69 104 THR A N 1
ATOM 857 C CA . THR A 1 104 ? -9.772 31.107 24.215 1.00 79.69 104 THR A CA 1
ATOM 858 C C . THR A 1 104 ? -10.383 31.784 25.426 1.00 79.69 104 THR A C 1
ATOM 860 O O . THR A 1 104 ? -9.750 31.893 26.471 1.00 79.69 104 THR A O 1
ATOM 863 N N . TYR A 1 105 ? -11.636 32.205 25.304 1.00 79.69 105 TYR A N 1
ATOM 864 C CA . TYR A 1 105 ? -12.412 32.704 26.431 1.00 79.69 105 TYR A CA 1
ATOM 865 C C . TYR A 1 105 ? -13.324 31.592 26.947 1.00 79.69 105 TYR A C 1
ATOM 867 O O . TYR A 1 105 ? -14.028 30.956 26.162 1.00 79.69 105 TYR A O 1
ATOM 875 N N . ILE A 1 106 ? -13.305 31.345 28.256 1.00 74.88 106 ILE A N 1
ATOM 876 C CA . ILE A 1 106 ? -14.242 30.442 28.938 1.00 74.88 106 ILE A CA 1
ATOM 877 C C . ILE A 1 106 ? -14.947 31.266 30.011 1.00 74.88 106 ILE A C 1
ATOM 879 O O . I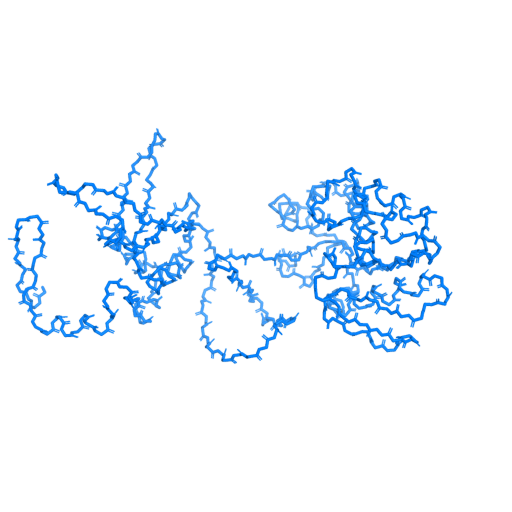LE A 1 106 ? -14.291 31.789 30.909 1.00 74.88 106 ILE A O 1
ATOM 883 N N . ASN A 1 107 ? -16.272 31.408 29.906 1.00 76.94 107 ASN A N 1
ATOM 884 C CA . ASN A 1 107 ? -17.097 32.206 30.826 1.00 76.94 107 ASN A CA 1
ATOM 885 C C . ASN A 1 107 ? -16.541 33.629 31.056 1.00 76.94 107 ASN A C 1
ATOM 887 O O . ASN A 1 107 ? -16.417 34.081 32.189 1.00 76.94 107 ASN A O 1
ATOM 891 N N . GLY A 1 108 ? -16.126 34.309 29.980 1.00 81.50 108 GLY A N 1
ATOM 892 C CA . GLY A 1 108 ? -15.561 35.665 30.032 1.00 81.50 108 GLY A CA 1
ATOM 893 C C . GLY A 1 108 ? -14.096 35.754 30.485 1.00 81.50 108 GLY A C 1
ATOM 894 O O . GLY A 1 108 ? -13.484 36.809 30.350 1.00 81.50 108 GLY A O 1
ATOM 895 N N . ARG A 1 109 ? -13.486 34.657 30.951 1.00 81.56 109 ARG A N 1
ATOM 896 C CA . ARG A 1 109 ? -12.070 34.613 31.342 1.00 81.56 109 ARG A CA 1
ATOM 897 C C . ARG A 1 109 ? -11.185 34.204 30.167 1.00 81.56 109 ARG A C 1
ATOM 899 O O . ARG A 1 109 ? -11.403 33.149 29.573 1.00 81.56 109 ARG A O 1
ATOM 906 N N . LEU A 1 110 ? -10.151 34.998 29.881 1.00 85.75 110 LEU A N 1
ATOM 907 C CA . LEU A 1 110 ? -9.115 34.643 28.911 1.00 85.75 110 LEU A CA 1
ATOM 908 C C . LEU A 1 110 ? -8.247 33.496 29.449 1.00 85.75 110 LEU A C 1
ATOM 910 O O . LEU A 1 110 ? -7.655 33.588 30.527 1.00 85.75 110 LEU A O 1
ATOM 914 N N . ILE A 1 111 ? -8.140 32.432 28.664 1.00 82.12 111 ILE A N 1
ATOM 915 C CA . ILE A 1 111 ? -7.213 31.323 28.854 1.00 82.12 111 ILE A CA 1
ATOM 916 C C . ILE A 1 111 ? -6.152 31.427 27.756 1.00 82.12 111 ILE A C 1
ATOM 918 O O . ILE A 1 111 ? -6.462 31.278 26.573 1.00 82.12 111 ILE A O 1
ATOM 922 N N . LYS A 1 112 ? -4.901 31.690 28.152 1.00 80.88 112 LYS A N 1
ATOM 923 C CA . LYS A 1 112 ? -3.759 31.759 27.231 1.00 80.88 112 LYS A CA 1
ATOM 924 C C . LYS A 1 112 ? -3.378 30.374 26.707 1.00 80.88 112 LYS A C 1
ATOM 926 O O . LYS A 1 112 ? -3.361 29.409 27.472 1.00 80.88 112 LYS A O 1
ATOM 931 N N . LYS A 1 113 ? -2.977 30.299 25.438 1.00 81.12 113 LYS A N 1
ATOM 932 C CA . LYS A 1 113 ? -2.513 29.083 24.749 1.00 81.12 113 LYS A CA 1
ATOM 933 C C . LYS A 1 113 ? -1.361 28.380 25.469 1.00 81.12 113 LYS A C 1
ATOM 935 O O . LYS A 1 113 ? -1.293 27.161 25.433 1.00 81.12 113 LYS A O 1
ATOM 940 N N . GLU A 1 114 ? -0.501 29.136 26.150 1.00 78.38 114 GLU A N 1
ATOM 941 C CA . GLU A 1 114 ? 0.647 28.635 26.926 1.00 78.38 114 GLU A CA 1
ATOM 942 C C . GLU A 1 114 ? 0.221 27.720 28.084 1.00 78.38 114 GLU A C 1
ATOM 944 O O . GLU A 1 114 ? 0.953 26.816 28.470 1.00 78.38 114 GLU A O 1
ATOM 949 N N . ASN A 1 115 ? -0.993 27.927 28.603 1.00 74.38 115 ASN A N 1
ATOM 950 C CA . ASN A 1 115 ? -1.576 27.139 29.689 1.00 74.38 115 ASN A CA 1
ATOM 951 C C . ASN A 1 115 ? -2.481 26.007 29.177 1.00 74.38 115 ASN A C 1
ATOM 953 O O . ASN A 1 115 ? -3.123 25.312 29.967 1.00 74.38 115 ASN A O 1
ATOM 957 N N . CYS A 1 116 ? -2.560 25.833 27.859 1.00 71.69 116 CYS A N 1
ATOM 958 C CA . CYS A 1 116 ? -3.371 24.826 27.198 1.00 71.69 116 CYS A CA 1
ATOM 959 C C . CYS A 1 116 ? -2.464 23.759 26.582 1.00 71.69 116 CYS A C 1
ATOM 961 O O . CYS A 1 116 ? -1.404 24.046 26.034 1.00 71.69 116 CYS A O 1
ATOM 963 N N . VAL A 1 117 ? -2.907 22.508 26.620 1.00 77.00 117 VAL A N 1
ATOM 964 C CA . VAL A 1 117 ? -2.255 21.410 25.898 1.00 77.00 117 VAL A CA 1
ATOM 965 C C . VAL A 1 117 ? -2.999 21.088 24.608 1.00 77.00 117 VAL A C 1
ATOM 967 O O . VAL A 1 117 ? -4.186 21.389 24.461 1.00 77.00 117 VAL A O 1
ATOM 970 N N . HIS A 1 118 ? -2.292 20.450 23.676 1.00 80.00 118 HIS A N 1
ATOM 971 C CA . HIS A 1 118 ? -2.894 19.920 22.461 1.00 80.00 118 HIS A CA 1
ATOM 972 C C . HIS A 1 118 ? -4.033 18.947 22.795 1.00 80.00 118 HIS A C 1
ATOM 974 O O . HIS A 1 118 ? -4.000 18.216 23.789 1.00 80.00 118 HIS A O 1
ATOM 980 N N . CYS A 1 119 ? -5.047 18.925 21.939 1.00 86.38 119 CYS A N 1
ATOM 981 C CA . CYS A 1 119 ? -6.207 18.058 22.091 1.00 86.38 119 CYS A CA 1
ATOM 982 C C . CYS A 1 119 ? -6.384 17.204 20.840 1.00 86.38 119 CYS A C 1
ATOM 984 O O . CYS A 1 119 ? -6.326 17.698 19.715 1.00 86.38 119 CYS A O 1
ATOM 986 N N . PHE A 1 120 ? -6.620 15.911 21.020 1.00 86.56 120 PHE A N 1
ATOM 987 C CA . PHE A 1 120 ? -6.982 15.023 19.931 1.00 86.56 120 PHE A CA 1
ATOM 988 C C . PHE A 1 120 ? -8.487 15.111 19.670 1.00 86.56 120 PHE A C 1
ATOM 990 O O . PHE A 1 120 ? -9.299 14.791 20.535 1.00 86.56 120 PHE A O 1
ATOM 997 N N . GLU A 1 121 ? -8.856 15.504 18.454 1.00 89.44 121 GLU A N 1
ATOM 998 C CA . GLU A 1 121 ? -10.233 15.541 17.964 1.00 89.44 121 GLU A CA 1
ATOM 999 C C . GLU A 1 121 ? -10.494 14.289 17.119 1.00 89.44 121 GLU A C 1
ATOM 1001 O O . GLU A 1 121 ? -10.015 14.200 15.989 1.00 89.44 121 GLU A O 1
ATOM 1006 N N . THR A 1 122 ? -11.264 13.329 17.640 1.00 87.75 122 THR A N 1
ATOM 1007 C CA . THR A 1 122 ? -11.671 12.117 16.907 1.00 87.75 122 THR A CA 1
ATOM 1008 C C . THR A 1 122 ? -13.104 12.268 16.401 1.00 87.75 122 THR A C 1
ATOM 1010 O O . THR A 1 122 ? -14.067 12.104 17.151 1.00 87.75 122 THR A O 1
ATOM 1013 N N . ARG A 1 123 ? -13.263 12.571 15.110 1.00 87.56 123 ARG A N 1
ATOM 1014 C CA . ARG A 1 123 ? -14.564 12.752 14.451 1.00 87.56 123 ARG A CA 1
ATOM 1015 C C . ARG A 1 123 ? -15.046 11.450 13.818 1.00 87.56 123 ARG A C 1
ATOM 1017 O O . ARG A 1 123 ? -14.367 10.890 12.955 1.00 87.56 123 ARG A O 1
ATOM 1024 N N . LEU A 1 124 ? -16.237 10.984 14.189 1.00 84.88 124 LEU A N 1
ATOM 1025 C CA . LEU A 1 124 ? -16.831 9.775 13.611 1.00 84.88 124 LEU A CA 1
ATOM 1026 C C . LEU A 1 124 ? -17.285 10.035 12.159 1.00 84.88 124 LEU A C 1
ATOM 1028 O O . LEU A 1 124 ? -17.854 11.082 11.842 1.00 84.88 124 LEU A O 1
ATOM 1032 N N . ARG A 1 125 ? -17.013 9.084 11.256 1.00 70.62 125 ARG A N 1
ATOM 1033 C CA . ARG A 1 125 ? -17.317 9.163 9.815 1.00 70.62 125 ARG A CA 1
ATOM 1034 C C . ARG A 1 125 ? -18.647 8.482 9.467 1.00 70.62 125 ARG A C 1
ATOM 1036 O O . ARG A 1 125 ? -19.110 7.572 10.140 1.00 70.62 125 ARG A O 1
ATOM 1043 N N . ARG A 1 126 ? -19.207 8.905 8.327 1.00 60.69 126 ARG A N 1
ATOM 1044 C CA . ARG A 1 126 ? -20.519 8.538 7.751 1.00 60.69 126 ARG A CA 1
ATOM 1045 C C . ARG A 1 126 ? -20.797 7.030 7.592 1.00 60.69 126 ARG A C 1
ATOM 1047 O O . ARG A 1 126 ? -21.963 6.652 7.571 1.00 60.69 126 ARG A O 1
ATOM 1054 N N . ASN A 1 127 ? -19.775 6.183 7.432 1.00 56.38 127 ASN A N 1
ATOM 1055 C CA . ASN A 1 127 ? -19.955 4.763 7.102 1.00 56.38 127 ASN A CA 1
ATOM 1056 C C . ASN A 1 127 ? -19.666 3.867 8.322 1.00 56.38 127 ASN A C 1
ATOM 1058 O O . ASN A 1 127 ? -18.510 3.643 8.680 1.00 56.38 127 ASN A O 1
ATOM 1062 N N . ASN A 1 128 ? -20.727 3.317 8.922 1.00 48.97 128 ASN A N 1
ATOM 1063 C CA . ASN A 1 128 ? -20.715 2.501 10.152 1.00 48.97 128 ASN A CA 1
ATOM 1064 C C . ASN A 1 128 ? -20.350 1.015 9.946 1.00 48.97 128 ASN A C 1
ATOM 1066 O O . ASN A 1 128 ? -20.737 0.172 10.752 1.00 48.97 128 ASN A O 1
ATOM 1070 N N . LYS A 1 129 ? -19.681 0.646 8.846 1.00 46.47 129 LYS A N 1
ATOM 1071 C CA . LYS A 1 129 ? -19.348 -0.762 8.569 1.00 46.47 129 LYS A CA 1
ATOM 1072 C C . LYS A 1 129 ? -17.874 -0.938 8.219 1.00 46.47 129 LYS A C 1
ATOM 1074 O O . LYS A 1 129 ? -17.503 -0.995 7.0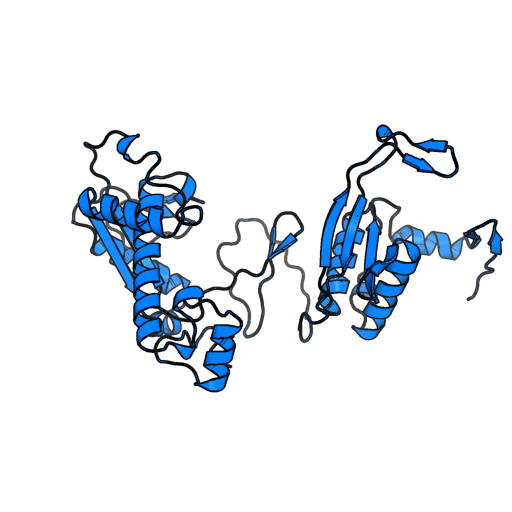50 1.00 46.47 129 LYS A O 1
ATOM 1079 N N . ALA A 1 130 ? -17.040 -1.098 9.240 1.00 49.34 130 ALA A N 1
ATOM 1080 C CA . ALA A 1 130 ? -15.801 -1.858 9.140 1.00 49.34 130 ALA A CA 1
ATOM 1081 C C . ALA A 1 130 ? -16.074 -3.288 9.642 1.00 49.34 130 ALA A C 1
ATOM 1083 O O . ALA A 1 130 ? -16.259 -3.529 10.830 1.00 49.34 130 ALA A O 1
ATOM 1084 N N . HIS A 1 131 ? -16.167 -4.252 8.725 1.00 44.31 131 HIS A N 1
ATOM 1085 C CA . HIS A 1 131 ? -16.418 -5.649 9.082 1.00 44.31 131 HIS A CA 1
ATOM 1086 C C . HIS A 1 131 ? -15.141 -6.308 9.620 1.00 44.31 131 HIS A C 1
ATOM 1088 O O . HIS A 1 131 ? -14.202 -6.548 8.860 1.00 44.31 131 HIS A O 1
ATOM 1094 N N . VAL A 1 132 ? -15.124 -6.663 10.908 1.00 45.81 132 VAL A N 1
ATOM 1095 C CA . VAL A 1 132 ? -14.062 -7.484 11.513 1.00 45.81 132 VAL A CA 1
ATOM 1096 C C . VAL A 1 132 ? -14.715 -8.617 12.311 1.00 45.81 132 VAL A C 1
ATOM 1098 O O . VAL A 1 132 ? -15.263 -8.389 13.383 1.00 45.81 132 VAL A O 1
ATOM 1101 N N . LYS A 1 133 ? -14.707 -9.846 11.772 1.00 36.94 133 LYS A N 1
ATOM 1102 C CA . LYS A 1 133 ? -15.155 -11.043 12.508 1.00 36.94 133 LYS A CA 1
ATOM 1103 C C . LYS A 1 133 ? -14.050 -11.474 13.488 1.00 36.94 133 LYS A C 1
ATOM 1105 O O . LYS A 1 133 ? -12.926 -11.687 13.048 1.00 36.94 133 LYS A O 1
ATOM 1110 N N . SER A 1 134 ? -14.410 -11.534 14.777 1.00 44.94 134 SER A N 1
ATOM 1111 C CA . SER A 1 134 ? -13.699 -12.083 15.955 1.00 44.94 134 SER A CA 1
ATOM 1112 C C . SER A 1 134 ? -12.177 -11.855 16.045 1.00 44.94 134 SER A C 1
ATOM 1114 O O . SER A 1 134 ? -11.384 -12.514 15.375 1.00 44.94 134 SER A O 1
ATOM 1116 N N . LEU A 1 135 ? -11.758 -10.964 16.951 1.00 50.50 135 LEU A N 1
ATOM 1117 C CA . LEU A 1 135 ? -10.352 -10.686 17.264 1.00 50.50 135 LEU A CA 1
ATOM 1118 C C . LEU A 1 135 ? -9.806 -11.655 18.327 1.00 50.50 135 LEU A C 1
ATOM 1120 O O . LEU A 1 135 ? -10.083 -11.482 19.510 1.00 50.50 135 LEU A O 1
ATOM 1124 N N . HIS A 1 136 ? -8.946 -12.594 17.930 1.00 46.06 136 HIS A N 1
ATOM 1125 C CA . HIS A 1 136 ? -7.967 -13.188 18.845 1.00 46.06 136 HIS A CA 1
ATOM 1126 C C . HIS A 1 136 ? -6.746 -12.262 18.938 1.00 46.06 136 HIS A C 1
ATOM 1128 O O . HIS A 1 136 ? -6.189 -11.859 17.915 1.00 46.06 136 HIS A O 1
ATOM 1134 N N . LYS A 1 137 ? -6.335 -11.895 20.157 1.00 53.34 137 LYS A N 1
ATOM 1135 C CA . LYS A 1 137 ? -5.215 -10.975 20.417 1.00 53.34 137 LYS A CA 1
ATOM 1136 C C . LYS A 1 137 ? -4.051 -11.703 21.093 1.00 53.34 137 LYS A C 1
ATOM 1138 O O . LYS A 1 137 ? -4.272 -12.450 22.038 1.00 53.34 137 LYS A O 1
ATOM 1143 N N . LYS A 1 138 ? -2.816 -11.422 20.663 1.00 47.34 138 LYS A N 1
ATOM 1144 C CA . LYS A 1 138 ? -1.571 -11.775 21.369 1.00 47.34 138 LYS A CA 1
ATOM 1145 C C . LYS A 1 138 ? -0.541 -10.662 21.149 1.00 47.34 138 LYS A C 1
ATOM 1147 O O . LYS A 1 138 ? -0.396 -10.190 20.024 1.00 47.34 138 LYS A O 1
ATOM 1152 N N . LEU A 1 139 ? 0.137 -10.231 22.212 1.00 46.84 139 LEU A N 1
ATOM 1153 C CA . LEU A 1 139 ? 1.235 -9.259 22.158 1.00 46.84 139 LEU A CA 1
ATOM 1154 C C . LEU A 1 139 ? 2.552 -9.999 21.900 1.00 46.84 139 LEU A C 1
ATOM 1156 O O . LEU A 1 139 ? 2.830 -10.999 22.558 1.00 46.84 139 LEU A O 1
ATOM 1160 N N . ILE A 1 140 ? 3.339 -9.523 20.934 1.00 61.56 140 ILE A N 1
ATOM 1161 C CA . ILE A 1 140 ? 4.651 -10.083 20.585 1.00 61.56 140 ILE A CA 1
ATOM 1162 C C . ILE A 1 140 ? 5.654 -8.919 20.557 1.00 61.56 140 ILE A C 1
ATOM 1164 O O . ILE A 1 140 ? 5.501 -8.030 19.716 1.00 61.56 140 ILE A O 1
ATOM 1168 N N . PRO A 1 141 ? 6.645 -8.880 21.465 1.00 57.88 141 PRO A N 1
ATOM 1169 C CA . PRO A 1 141 ? 7.732 -7.906 21.412 1.00 57.88 141 PRO A CA 1
ATOM 1170 C C . PRO A 1 141 ? 8.537 -8.078 20.119 1.00 57.88 141 PRO A C 1
ATOM 1172 O O . PRO A 1 141 ? 8.851 -9.202 19.731 1.00 57.88 141 PRO A O 1
ATOM 1175 N N . TYR A 1 142 ? 8.881 -6.981 19.444 1.00 59.59 142 TYR A N 1
ATOM 1176 C CA . TYR A 1 142 ? 9.659 -7.020 18.204 1.00 59.59 142 TYR A CA 1
ATOM 1177 C C . TYR A 1 142 ? 10.621 -5.829 18.118 1.00 59.59 142 TYR A C 1
ATOM 1179 O O . TYR A 1 142 ? 10.225 -4.692 18.373 1.00 59.59 142 TYR A O 1
ATOM 1187 N N . LYS A 1 143 ? 11.875 -6.090 17.728 1.00 44.28 143 LYS A N 1
ATOM 1188 C CA . LYS A 1 143 ? 12.927 -5.089 17.493 1.00 44.28 143 LYS A CA 1
ATOM 1189 C C . LYS A 1 143 ? 13.532 -5.349 16.109 1.00 44.28 143 LYS A C 1
ATOM 1191 O O . LYS A 1 143 ? 14.095 -6.414 15.887 1.00 44.28 143 LYS A O 1
ATOM 1196 N N . GLY A 1 144 ? 13.390 -4.408 15.174 1.00 61.19 144 GLY A N 1
ATOM 1197 C CA . GLY A 1 144 ? 13.896 -4.547 13.801 1.00 61.19 144 GLY A CA 1
ATOM 1198 C C . GLY A 1 144 ? 12.996 -3.907 12.740 1.00 61.19 144 GLY A C 1
ATOM 1199 O O . GLY A 1 144 ? 12.011 -3.240 13.057 1.00 61.19 144 GLY A O 1
ATOM 1200 N N . LYS A 1 145 ? 13.338 -4.100 11.462 1.00 42.84 145 LYS A N 1
ATOM 1201 C CA . LYS A 1 145 ? 12.527 -3.684 10.305 1.00 42.84 145 LYS A CA 1
ATOM 1202 C C . LYS A 1 145 ? 11.631 -4.852 9.865 1.00 42.84 145 LYS A C 1
ATOM 1204 O O . LYS A 1 145 ? 12.125 -5.935 9.570 1.00 42.84 145 LYS A O 1
ATOM 1209 N N . VAL A 1 146 ? 10.314 -4.636 9.801 1.00 49.38 146 VAL A N 1
ATOM 1210 C CA . VAL A 1 146 ? 9.343 -5.658 9.367 1.00 49.38 146 VAL A CA 1
ATOM 1211 C C . VAL A 1 146 ? 9.341 -5.742 7.841 1.00 49.38 146 VAL A C 1
ATOM 1213 O O . VAL A 1 146 ? 8.780 -4.873 7.178 1.00 49.38 146 VAL A O 1
ATOM 1216 N N . PHE A 1 147 ? 9.974 -6.774 7.282 1.00 44.06 147 PHE A N 1
ATOM 1217 C CA . PHE A 1 147 ? 10.169 -6.889 5.831 1.00 44.06 147 PHE A CA 1
ATOM 1218 C C . PHE A 1 147 ? 9.073 -7.671 5.101 1.00 44.06 147 PHE A C 1
ATOM 1220 O O . PHE A 1 147 ? 8.799 -7.375 3.944 1.00 44.06 147 PHE A O 1
ATOM 1227 N N . CYS A 1 148 ? 8.399 -8.609 5.771 1.00 41.03 148 CYS A N 1
ATOM 1228 C CA . CYS A 1 148 ? 7.200 -9.307 5.296 1.00 41.03 148 CYS A CA 1
ATOM 1229 C C . CYS A 1 148 ? 6.534 -10.019 6.482 1.00 41.03 148 CYS A C 1
ATOM 1231 O O . CYS A 1 148 ? 7.221 -10.554 7.349 1.00 41.03 148 CYS A O 1
ATOM 1233 N N . LEU A 1 149 ? 5.202 -10.051 6.526 1.00 46.09 149 LEU A N 1
ATOM 1234 C CA . LEU A 1 149 ? 4.450 -10.804 7.532 1.00 46.09 149 LEU A CA 1
ATOM 1235 C C . LEU A 1 149 ? 3.679 -11.923 6.849 1.00 46.09 149 LEU A C 1
ATOM 1237 O O . LEU A 1 149 ? 2.793 -11.665 6.033 1.00 46.09 149 LEU A O 1
ATOM 1241 N N . ARG A 1 150 ? 3.979 -13.170 7.217 1.00 43.59 150 ARG A N 1
ATOM 1242 C CA . ARG A 1 150 ? 3.144 -14.312 6.847 1.00 43.59 150 ARG A CA 1
ATOM 1243 C C . ARG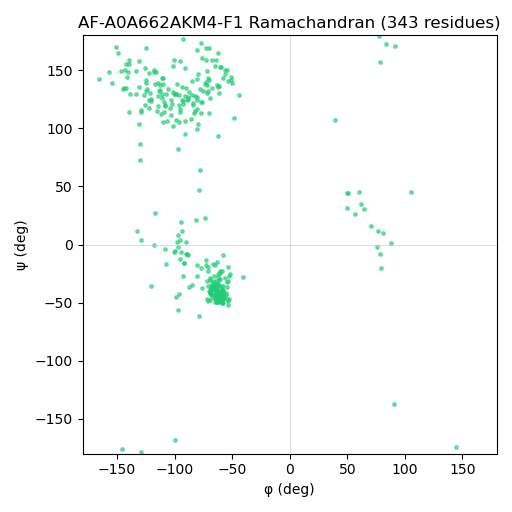 A 1 150 ? 1.970 -14.370 7.813 1.00 43.59 150 ARG A C 1
ATOM 1245 O O . ARG A 1 150 ? 2.092 -14.802 8.956 1.00 43.59 150 ARG A O 1
ATOM 1252 N N . LEU A 1 151 ? 0.830 -13.867 7.366 1.00 46.19 151 LEU A N 1
ATOM 1253 C CA . 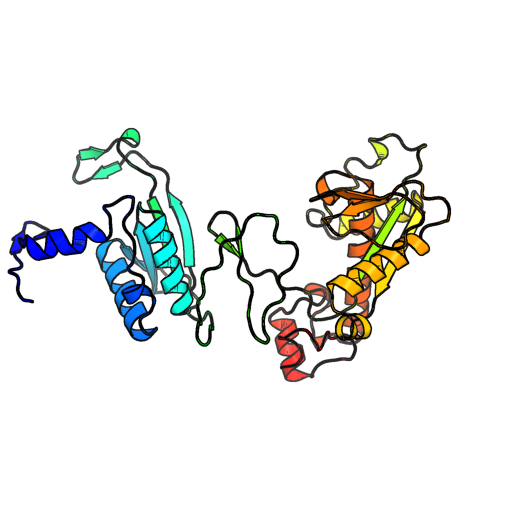LEU A 1 151 ? -0.409 -13.948 8.123 1.00 46.19 151 LEU A CA 1
ATOM 1254 C C . LEU A 1 151 ? -0.928 -15.389 8.102 1.00 46.19 151 LEU A C 1
ATOM 1256 O O . LEU A 1 151 ? -0.909 -16.042 7.059 1.00 46.19 151 LEU A O 1
ATOM 1260 N N . LYS A 1 152 ? -1.449 -15.875 9.235 1.00 48.75 152 LYS A N 1
ATOM 1261 C CA . LYS A 1 152 ? -2.260 -17.100 9.236 1.00 48.75 152 LYS A CA 1
ATOM 1262 C C . LYS A 1 152 ? -3.440 -16.924 8.272 1.00 48.75 152 LYS A C 1
ATOM 1264 O O . LYS A 1 152 ? -3.936 -15.804 8.091 1.00 48.75 152 LYS A O 1
ATOM 1269 N N . LYS A 1 153 ? -3.908 -18.026 7.673 1.00 36.44 153 LYS A N 1
ATOM 1270 C CA . LYS A 1 153 ? -5.043 -18.041 6.733 1.00 36.44 153 LYS A CA 1
ATOM 1271 C C . LYS A 1 153 ? -6.186 -17.166 7.287 1.00 36.44 153 LYS A C 1
ATOM 1273 O O . LYS A 1 153 ? -6.540 -17.256 8.460 1.00 36.44 153 LYS A O 1
ATOM 1278 N N . HIS A 1 154 ? -6.695 -16.248 6.465 1.00 40.78 154 HIS A N 1
ATOM 1279 C CA . HIS A 1 154 ? -7.768 -15.290 6.793 1.00 40.78 154 HIS A CA 1
ATOM 1280 C C . HIS A 1 154 ? -7.469 -14.141 7.780 1.00 40.78 154 HIS A C 1
ATOM 1282 O O . HIS A 1 154 ? -8.404 -13.458 8.208 1.00 40.78 154 HIS A O 1
ATOM 1288 N N . HIS A 1 155 ? -6.207 -13.833 8.075 1.00 43.25 155 HIS A N 1
ATOM 1289 C CA . HIS A 1 155 ? -5.858 -12.638 8.854 1.00 43.25 155 HIS A CA 1
ATOM 1290 C C . HIS A 1 155 ? -5.597 -11.426 7.939 1.00 43.25 155 HIS A C 1
ATOM 1292 O O . HIS A 1 155 ? -5.259 -11.578 6.765 1.00 43.25 155 HIS A O 1
ATOM 1298 N N . ASN A 1 156 ? -5.841 -10.213 8.444 1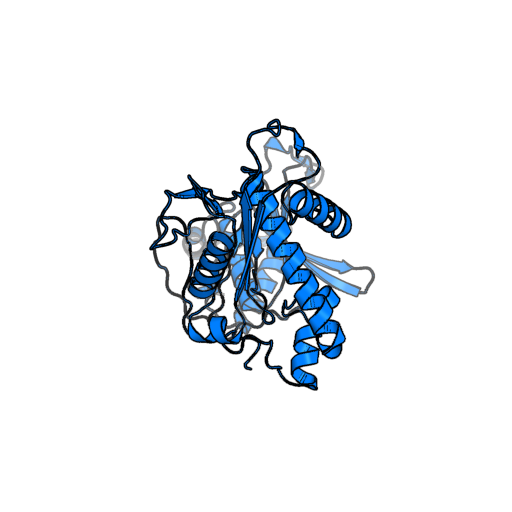.00 45.88 156 ASN A N 1
ATOM 1299 C CA . ASN A 1 156 ? -5.493 -8.953 7.774 1.00 45.88 156 ASN A CA 1
ATOM 1300 C C . ASN A 1 156 ? -4.364 -8.280 8.555 1.00 45.88 156 ASN A C 1
ATOM 1302 O O . ASN A 1 156 ? -4.368 -8.317 9.784 1.00 45.88 156 ASN A O 1
ATOM 1306 N N . PHE A 1 157 ? -3.435 -7.645 7.846 1.00 53.25 157 PHE A N 1
ATOM 1307 C CA . PHE A 1 157 ? -2.394 -6.823 8.448 1.00 53.25 157 PHE A CA 1
ATOM 1308 C C . PHE A 1 157 ? -2.834 -5.357 8.431 1.00 53.25 157 PHE A C 1
ATOM 1310 O O . PHE A 1 157 ? -3.265 -4.848 7.396 1.00 53.25 157 PHE A O 1
ATOM 1317 N N . TYR A 1 158 ? -2.763 -4.702 9.586 1.00 55.53 158 TYR A N 1
ATOM 1318 C CA . TYR A 1 158 ? -3.124 -3.301 9.770 1.00 55.53 158 TYR A CA 1
ATOM 1319 C C . TYR A 1 158 ? -1.902 -2.544 10.281 1.00 55.53 158 TYR A C 1
ATOM 1321 O O . TYR A 1 158 ? -1.333 -2.906 11.312 1.00 55.53 158 TYR A O 1
ATOM 1329 N N . VAL A 1 159 ? -1.501 -1.501 9.554 1.00 55.34 159 VAL A N 1
ATOM 1330 C CA . VAL A 1 159 ? -0.349 -0.662 9.903 1.00 55.34 159 VAL A CA 1
ATOM 1331 C C . VAL A 1 159 ? -0.854 0.709 10.308 1.00 55.34 159 VAL A C 1
ATOM 1333 O O . VAL A 1 159 ? -1.591 1.336 9.552 1.00 55.34 159 VAL A O 1
ATOM 1336 N N . ARG A 1 160 ? -0.411 1.213 11.463 1.00 48.34 160 ARG A N 1
ATOM 1337 C CA . ARG A 1 160 ? -0.546 2.633 11.796 1.00 48.34 160 ARG A CA 1
ATOM 1338 C C . ARG A 1 160 ? 0.747 3.360 11.425 1.00 48.34 160 ARG A C 1
ATOM 1340 O O . ARG A 1 160 ? 1.786 3.062 12.004 1.00 48.34 160 ARG A O 1
ATOM 1347 N N . ARG A 1 161 ? 0.704 4.301 10.477 1.00 44.66 161 ARG A N 1
ATOM 1348 C CA . ARG A 1 161 ? 1.821 5.230 10.207 1.00 44.66 161 ARG A CA 1
ATOM 1349 C C . ARG A 1 161 ? 1.466 6.581 10.820 1.00 44.66 161 ARG A C 1
ATOM 1351 O O . ARG A 1 161 ? 0.392 7.103 10.536 1.00 44.66 161 ARG A O 1
ATOM 1358 N N . ASN A 1 162 ? 2.330 7.115 11.685 1.00 48.28 162 ASN A N 1
ATOM 1359 C CA . ASN A 1 162 ? 2.109 8.378 12.407 1.00 48.28 162 ASN A CA 1
ATOM 1360 C C . ASN A 1 162 ? 0.737 8.442 13.111 1.00 48.28 162 ASN A C 1
ATOM 1362 O O . ASN A 1 162 ? 0.005 9.418 12.999 1.00 48.28 162 ASN A O 1
ATOM 1366 N N . GLY A 1 163 ? 0.338 7.354 13.780 1.00 49.66 163 GLY A N 1
ATOM 1367 C CA . GLY A 1 163 ? -0.944 7.276 14.495 1.00 49.66 163 GLY A CA 1
ATOM 1368 C C . GLY A 1 163 ? -2.187 7.084 13.616 1.00 49.66 163 GLY A C 1
ATOM 1369 O O . GLY A 1 163 ? -3.271 6.916 14.161 1.00 49.66 163 GLY A O 1
ATOM 1370 N N . THR A 1 164 ? -2.046 7.041 12.286 1.00 42.72 164 THR A N 1
ATOM 1371 C CA . THR A 1 164 ? -3.160 6.852 11.339 1.00 42.72 164 THR A CA 1
ATOM 1372 C C . THR A 1 164 ? -3.149 5.445 10.752 1.00 42.72 164 THR A C 1
ATOM 1374 O O . THR A 1 164 ? -2.099 4.963 10.333 1.00 42.72 164 THR A O 1
ATOM 1377 N N . GLY A 1 165 ? -4.305 4.782 10.711 1.00 48.53 165 GLY A N 1
ATOM 1378 C CA . GLY A 1 165 ? -4.475 3.439 10.156 1.00 48.53 165 GLY A CA 1
ATOM 1379 C C . GLY A 1 165 ? -4.467 3.367 8.632 1.00 48.53 165 GLY A C 1
ATOM 1380 O O . G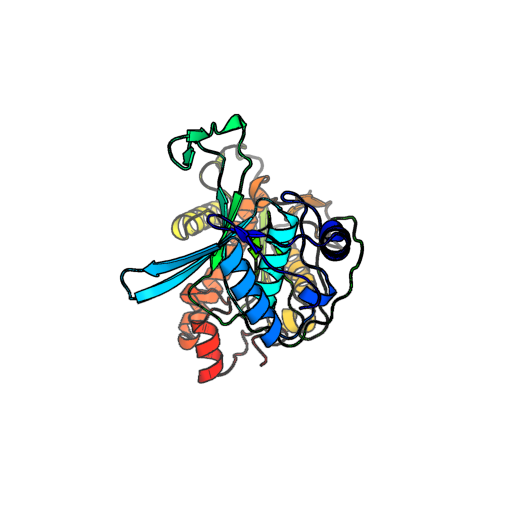LY A 1 165 ? -5.215 4.091 7.983 1.00 48.53 165 GLY A O 1
ATOM 1381 N N . TYR A 1 166 ? -3.695 2.441 8.065 1.00 39.97 166 TYR A N 1
ATOM 1382 C CA . TYR A 1 166 ? -3.620 2.181 6.627 1.00 39.97 166 TYR A CA 1
ATOM 1383 C C . TYR A 1 166 ? -3.916 0.711 6.306 1.00 39.97 166 TYR A C 1
ATOM 1385 O O . TYR A 1 166 ? -3.458 -0.204 6.997 1.00 39.97 166 TYR A O 1
ATOM 1393 N N . PHE A 1 167 ? -4.628 0.496 5.198 1.00 43.34 167 PHE A N 1
ATOM 1394 C CA . PHE A 1 167 ? -4.748 -0.794 4.522 1.00 43.34 167 PHE A CA 1
ATOM 1395 C C . PHE A 1 167 ? -3.994 -0.708 3.195 1.00 43.34 167 PHE A C 1
ATOM 1397 O O . PHE A 1 167 ? -4.469 -0.084 2.250 1.00 43.34 167 PHE A O 1
ATOM 1404 N N . THR A 1 168 ? -2.817 -1.322 3.109 1.00 44.66 168 THR A N 1
ATOM 1405 C CA . THR A 1 168 ? -2.106 -1.480 1.834 1.00 44.66 168 THR A CA 1
ATOM 1406 C C . THR A 1 168 ? -2.528 -2.810 1.221 1.00 44.66 168 THR A C 1
ATOM 1408 O O . THR A 1 168 ? -2.174 -3.871 1.735 1.00 44.66 168 THR A O 1
ATOM 1411 N N . GLY A 1 169 ? -3.347 -2.769 0.172 1.00 51.00 169 GLY A N 1
ATOM 1412 C CA . GLY A 1 169 ? -3.721 -3.959 -0.590 1.00 51.00 169 GLY A CA 1
ATOM 1413 C C . GLY A 1 169 ? -2.738 -4.196 -1.731 1.00 51.00 169 GLY A C 1
ATOM 1414 O O . GLY A 1 169 ? -2.414 -3.264 -2.461 1.00 51.00 169 GLY A O 1
ATOM 1415 N N . ASN A 1 170 ? -2.292 -5.437 -1.908 1.00 61.53 170 ASN A N 1
ATOM 1416 C CA . ASN A 1 170 ? -1.641 -5.846 -3.150 1.00 61.53 170 ASN A CA 1
ATOM 1417 C C . ASN A 1 170 ? -2.690 -5.955 -4.275 1.00 61.53 170 ASN A C 1
ATOM 1419 O O . ASN A 1 170 ? -3.884 -6.113 -4.006 1.00 61.53 170 ASN A O 1
ATOM 1423 N N . CYS A 1 171 ? -2.253 -5.881 -5.535 1.00 76.69 171 CYS A N 1
ATOM 1424 C CA . CYS A 1 171 ? -3.130 -6.129 -6.683 1.00 76.69 171 CYS A CA 1
ATOM 1425 C C . CYS A 1 171 ? -3.654 -7.572 -6.653 1.00 76.69 171 CYS A C 1
ATOM 1427 O O . CYS A 1 171 ? -2.879 -8.491 -6.396 1.00 76.69 171 CYS A O 1
ATOM 1429 N N . GLY A 1 172 ? -4.949 -7.755 -6.914 1.00 81.56 172 GLY A N 1
ATOM 1430 C CA . GLY A 1 172 ? -5.590 -9.069 -7.015 1.00 81.56 172 GLY A CA 1
ATOM 1431 C C . GLY A 1 172 ? -5.552 -9.667 -8.422 1.00 81.56 172 GLY A C 1
ATOM 1432 O O . GLY A 1 172 ? -5.897 -10.828 -8.579 1.00 81.56 172 GLY A O 1
ATOM 1433 N N . ALA A 1 173 ? -5.125 -8.904 -9.430 1.00 87.44 173 ALA A N 1
ATOM 1434 C CA . ALA A 1 173 ? -4.999 -9.375 -10.806 1.00 87.44 173 ALA A CA 1
ATOM 1435 C C . ALA A 1 173 ? -3.731 -8.841 -11.490 1.00 87.44 173 ALA A C 1
ATOM 1437 O O . ALA A 1 173 ? -3.159 -7.816 -11.082 1.00 87.44 173 ALA A O 1
ATOM 1438 N N . GLY A 1 174 ? -3.318 -9.552 -12.537 1.00 91.12 174 GLY A N 1
ATOM 1439 C CA . GLY A 1 174 ? -2.195 -9.233 -13.409 1.00 91.12 174 GLY A CA 1
ATOM 1440 C C . GLY A 1 174 ? -0.833 -9.697 -12.885 1.00 91.12 174 GLY A C 1
ATOM 1441 O O . GLY A 1 174 ? -0.702 -10.125 -11.729 1.00 91.12 174 GLY A O 1
ATOM 1442 N N . PRO A 1 175 ? 0.215 -9.572 -13.711 1.00 94.25 175 PRO A N 1
ATOM 1443 C CA . PRO A 1 175 ? 1.550 -10.043 -13.376 1.00 94.25 175 PRO A CA 1
ATOM 1444 C C . PRO A 1 175 ? 2.237 -9.160 -12.329 1.00 94.25 175 PRO A C 1
ATOM 1446 O O . PRO A 1 175 ? 1.776 -8.060 -11.978 1.00 94.25 175 PRO A O 1
ATOM 1449 N N . VAL A 1 176 ? 3.359 -9.657 -11.819 1.00 93.88 176 VAL A N 1
ATOM 1450 C CA . VAL A 1 176 ? 4.388 -8.824 -11.195 1.00 93.88 176 VAL A CA 1
ATOM 1451 C C . VAL A 1 176 ? 5.420 -8.482 -12.264 1.00 93.88 176 VAL A C 1
ATOM 1453 O O . VAL A 1 176 ? 5.787 -9.333 -13.072 1.00 93.88 176 VAL A O 1
ATOM 1456 N N . VAL A 1 177 ? 5.820 -7.213 -12.300 1.00 95.50 177 VAL A N 1
ATOM 1457 C CA . VAL A 1 177 ? 6.767 -6.681 -13.280 1.00 95.50 177 VAL A CA 1
ATOM 1458 C C . VAL A 1 177 ? 7.910 -6.027 -12.521 1.00 95.50 177 VAL A C 1
ATOM 1460 O O . VAL A 1 177 ? 7.660 -5.250 -11.597 1.00 95.50 177 VAL A O 1
ATOM 1463 N N . ALA A 1 178 ? 9.136 -6.346 -12.912 1.00 95.12 178 ALA A N 1
ATOM 1464 C CA . ALA A 1 178 ? 10.352 -5.672 -12.489 1.00 95.12 178 ALA A CA 1
ATOM 1465 C C . ALA A 1 178 ? 11.036 -5.057 -13.714 1.00 95.12 178 ALA A C 1
ATOM 1467 O O . ALA A 1 178 ? 10.936 -5.593 -14.816 1.00 95.12 178 ALA A O 1
ATOM 1468 N N . GLY A 1 179 ? 11.715 -3.936 -13.505 1.00 94.00 179 GLY A N 1
ATOM 1469 C CA . GLY A 1 179 ? 12.577 -3.306 -14.495 1.00 94.00 179 GLY A CA 1
ATOM 1470 C C . GLY A 1 179 ? 14.012 -3.313 -13.989 1.00 94.00 179 GLY A C 1
ATOM 1471 O O . GLY A 1 179 ? 14.237 -3.240 -12.779 1.00 94.00 179 GLY A O 1
ATOM 1472 N N . ALA A 1 180 ? 14.957 -3.395 -14.911 1.00 93.31 180 ALA A N 1
ATOM 1473 C CA . ALA A 1 180 ? 16.369 -3.126 -14.689 1.00 93.31 180 ALA A CA 1
ATOM 1474 C C . ALA A 1 180 ? 16.788 -2.058 -15.698 1.00 93.31 180 ALA A C 1
ATOM 1476 O O . ALA A 1 180 ? 16.319 -2.085 -16.832 1.00 93.31 180 ALA A O 1
ATOM 1477 N N . VAL A 1 181 ? 17.604 -1.093 -15.280 1.00 92.12 181 VAL A N 1
ATOM 1478 C CA . VAL A 1 181 ? 18.075 -0.008 -16.148 1.00 92.12 181 VAL A CA 1
ATOM 1479 C C . VAL A 1 181 ? 19.548 0.234 -15.860 1.00 92.12 181 VAL A C 1
ATOM 1481 O O . VAL A 1 181 ? 19.920 0.424 -14.698 1.00 92.12 181 VAL A O 1
ATOM 1484 N N . ARG A 1 182 ? 20.360 0.266 -16.916 1.00 90.38 182 ARG A N 1
ATOM 1485 C CA . ARG A 1 182 ? 21.738 0.754 -16.897 1.00 90.38 182 ARG A CA 1
ATOM 1486 C C . ARG A 1 182 ? 21.770 2.084 -17.632 1.00 90.38 182 ARG A C 1
ATOM 1488 O O . ARG A 1 182 ? 21.427 2.166 -18.806 1.00 90.38 182 ARG A O 1
ATOM 1495 N N . ILE A 1 183 ? 22.160 3.123 -16.908 1.00 87.50 183 ILE A N 1
ATOM 1496 C CA . ILE A 1 183 ? 22.376 4.448 -17.481 1.00 87.50 183 ILE A CA 1
ATOM 1497 C C . ILE A 1 183 ? 23.838 4.499 -17.932 1.00 87.50 183 ILE A C 1
ATOM 1499 O O . ILE A 1 183 ? 24.700 4.222 -17.095 1.00 87.50 183 ILE A O 1
ATOM 1503 N N . PRO A 1 184 ? 24.122 4.808 -19.208 1.00 85.00 184 PRO A N 1
ATOM 1504 C CA . PRO A 1 184 ? 25.492 4.963 -19.679 1.00 85.00 184 PRO A CA 1
ATOM 1505 C C . PRO A 1 184 ? 26.261 6.041 -18.907 1.00 85.00 184 PRO A C 1
ATOM 1507 O O . PRO A 1 184 ? 25.704 7.076 -18.541 1.00 85.00 184 PRO A O 1
ATOM 1510 N N . ASP A 1 185 ? 27.545 5.793 -18.671 1.00 81.56 185 ASP A N 1
ATOM 1511 C CA . ASP A 1 185 ? 28.445 6.633 -17.871 1.00 81.56 185 ASP A CA 1
ATOM 1512 C C . ASP A 1 185 ? 28.827 7.960 -18.544 1.00 81.56 185 ASP A C 1
ATOM 1514 O O . ASP A 1 185 ? 29.218 8.905 -17.862 1.00 81.56 185 ASP A O 1
ATOM 1518 N N . PHE A 1 186 ? 28.665 8.060 -19.864 1.00 82.69 186 PHE A N 1
ATOM 1519 C CA . PHE A 1 186 ? 28.894 9.297 -20.609 1.00 82.69 186 PHE A CA 1
ATOM 1520 C C . PHE A 1 186 ? 27.812 10.368 -20.380 1.00 82.69 186 PHE A C 1
ATOM 1522 O O . PHE A 1 186 ? 28.015 11.523 -20.762 1.00 82.69 186 PHE A O 1
ATOM 1529 N N . TYR A 1 187 ? 26.663 10.023 -19.785 1.00 83.31 187 TYR A N 1
ATOM 1530 C CA . TYR A 1 187 ? 25.667 11.025 -19.406 1.00 83.31 187 TYR A CA 1
ATOM 1531 C C . TYR A 1 187 ? 26.085 11.747 -18.119 1.00 83.31 187 TYR A C 1
ATOM 1533 O O . TYR A 1 187 ? 26.436 11.091 -17.135 1.00 83.31 187 TYR A O 1
ATOM 1541 N N . PRO A 1 188 ? 25.997 13.089 -18.073 1.00 78.38 188 PRO A N 1
ATOM 1542 C CA . PRO A 1 188 ? 26.251 13.822 -16.843 1.00 78.38 188 PRO A CA 1
ATOM 1543 C C . PRO A 1 188 ? 25.192 13.479 -15.786 1.00 78.38 188 PRO A C 1
ATOM 1545 O O . PRO A 1 188 ? 24.065 13.088 -16.102 1.00 78.38 188 PRO A O 1
ATOM 1548 N N . SER A 1 189 ? 25.555 13.616 -14.508 1.00 72.12 189 SER A N 1
ATOM 1549 C CA . SER A 1 189 ? 24.723 13.161 -13.384 1.00 72.12 189 SER A CA 1
ATOM 1550 C C . SER A 1 189 ? 23.347 13.831 -13.304 1.00 72.12 189 SER A C 1
ATOM 1552 O O . SER A 1 189 ? 22.435 13.260 -12.712 1.00 72.12 189 SER A O 1
ATOM 1554 N N . ASP A 1 190 ? 23.205 15.015 -13.893 1.00 77.38 190 ASP A N 1
ATOM 1555 C CA . ASP A 1 190 ? 21.995 15.838 -13.937 1.00 77.38 190 ASP A CA 1
ATOM 1556 C C . ASP A 1 190 ? 21.188 15.673 -15.238 1.00 77.38 190 ASP A C 1
ATOM 1558 O O . ASP A 1 190 ? 20.107 16.243 -15.367 1.00 77.38 190 ASP A O 1
ATOM 1562 N N . PHE A 1 191 ? 21.648 14.861 -16.199 1.00 78.38 191 PHE A N 1
ATOM 1563 C CA . PHE A 1 191 ? 20.996 14.708 -17.509 1.00 78.38 191 PHE A CA 1
ATOM 1564 C C . PHE A 1 191 ? 19.510 14.332 -17.408 1.00 78.38 191 PHE A C 1
ATOM 1566 O O . PHE A 1 191 ? 18.676 14.776 -18.197 1.00 78.38 191 PHE A O 1
ATOM 1573 N N . PHE A 1 192 ? 19.173 13.500 -16.423 1.00 78.94 192 PHE A N 1
ATOM 1574 C CA . PHE A 1 192 ? 17.815 13.013 -16.194 1.00 78.94 192 PHE A CA 1
ATOM 1575 C C . PHE A 1 192 ? 17.060 13.802 -15.110 1.00 78.94 192 PHE A C 1
ATOM 1577 O O . PHE A 1 192 ? 15.901 13.471 -14.813 1.00 78.94 192 PHE A O 1
ATOM 1584 N N . ASP A 1 193 ? 17.671 14.839 -14.530 1.00 74.19 193 ASP A N 1
ATOM 1585 C CA . ASP A 1 193 ? 17.034 15.664 -13.507 1.00 74.19 193 ASP A CA 1
ATOM 1586 C C . ASP A 1 193 ? 15.814 16.391 -14.081 1.00 74.19 193 ASP A C 1
ATOM 1588 O O . ASP A 1 193 ? 15.785 16.869 -15.213 1.00 74.19 193 ASP A O 1
ATOM 1592 N N . GLY A 1 194 ? 14.730 16.415 -13.306 1.00 71.38 194 GLY A N 1
ATOM 1593 C CA . GLY A 1 194 ? 13.441 16.963 -13.743 1.00 71.38 194 GLY A CA 1
ATOM 1594 C C . GLY A 1 194 ? 12.610 16.032 -14.640 1.00 71.38 194 GLY A C 1
ATOM 1595 O O . GLY A 1 194 ? 11.383 16.180 -14.667 1.00 71.38 194 GLY A O 1
ATOM 1596 N N . TYR A 1 195 ? 13.226 15.032 -15.281 1.00 70.62 195 TYR A N 1
ATOM 1597 C CA . TYR A 1 195 ? 12.544 14.030 -16.112 1.00 70.62 195 TYR A CA 1
ATOM 1598 C C . TYR A 1 195 ? 12.242 12.737 -15.347 1.00 70.62 195 TYR A C 1
ATOM 1600 O O . TYR A 1 195 ? 11.136 12.201 -15.453 1.00 70.62 195 TYR A O 1
ATOM 1608 N N . ILE A 1 196 ? 13.192 12.256 -14.540 1.00 75.00 196 ILE A N 1
ATOM 1609 C CA . ILE A 1 196 ? 13.066 11.022 -13.755 1.00 75.00 196 ILE A CA 1
ATOM 1610 C C . ILE A 1 196 ? 12.925 11.377 -12.272 1.00 75.00 196 ILE A C 1
ATOM 1612 O O . ILE A 1 196 ? 13.786 12.010 -11.672 1.00 75.00 196 ILE A O 1
ATOM 1616 N N . ASN A 1 197 ? 11.816 10.969 -11.656 1.00 68.81 197 ASN A N 1
ATOM 1617 C CA . ASN A 1 197 ? 11.570 11.125 -10.219 1.00 68.81 197 ASN A CA 1
ATOM 1618 C C . ASN A 1 197 ? 10.754 9.921 -9.715 1.00 68.81 197 ASN A C 1
ATOM 1620 O O . ASN A 1 197 ? 10.454 9.006 -10.486 1.00 68.81 197 ASN A O 1
ATOM 1624 N N . ASP A 1 198 ? 10.357 9.915 -8.440 1.00 61.38 198 ASP A N 1
ATOM 1625 C CA . ASP A 1 198 ? 9.477 8.897 -7.862 1.00 61.38 198 ASP A CA 1
ATOM 1626 C C . ASP A 1 198 ? 8.251 8.689 -8.767 1.00 61.38 198 ASP A C 1
ATOM 1628 O O . ASP A 1 198 ? 7.350 9.533 -8.859 1.00 61.38 198 ASP A O 1
ATOM 1632 N N . SER A 1 199 ? 8.220 7.529 -9.428 1.00 60.16 199 SER A N 1
ATOM 1633 C CA . SER A 1 199 ? 7.179 7.132 -10.382 1.00 60.16 199 SER A CA 1
ATOM 1634 C C . SER A 1 199 ? 5.759 7.272 -9.816 1.00 60.16 199 SER A C 1
ATOM 1636 O O . SER A 1 199 ? 4.801 7.475 -10.567 1.00 60.16 199 SER A O 1
ATOM 1638 N N . LYS A 1 200 ? 5.596 7.206 -8.488 1.00 64.06 200 LYS A N 1
ATOM 1639 C CA . LYS A 1 200 ? 4.301 7.320 -7.800 1.00 64.06 200 LYS A CA 1
ATOM 1640 C C . LYS A 1 200 ? 3.846 8.772 -7.638 1.00 64.06 200 LYS A C 1
ATOM 1642 O O . LYS A 1 200 ? 2.660 8.999 -7.405 1.00 64.06 200 LYS A O 1
ATOM 1647 N N . LYS A 1 201 ? 4.756 9.741 -7.772 1.00 69.44 201 LYS A N 1
ATOM 1648 C CA . LYS A 1 201 ? 4.477 11.188 -7.754 1.00 69.44 201 LYS A CA 1
ATOM 1649 C C . LYS A 1 201 ? 4.304 11.778 -9.156 1.00 69.44 201 LYS A C 1
ATOM 1651 O O . LYS A 1 201 ? 3.818 12.897 -9.291 1.00 69.44 201 LYS A O 1
ATOM 1656 N N . MET A 1 202 ? 4.670 11.031 -10.197 1.00 74.19 202 MET A N 1
ATOM 1657 C CA . MET A 1 202 ? 4.553 11.456 -11.590 1.00 74.19 202 MET A CA 1
ATOM 1658 C C . MET A 1 202 ? 3.159 11.173 -12.175 1.00 74.19 202 MET A C 1
ATOM 1660 O O . MET A 1 202 ? 2.564 10.105 -11.965 1.00 74.19 202 MET A O 1
ATOM 1664 N N . SER A 1 203 ? 2.655 12.116 -12.978 1.00 81.31 203 SER A N 1
ATOM 1665 C CA . SER A 1 203 ? 1.439 11.914 -13.773 1.00 81.31 203 SER A CA 1
ATOM 1666 C C . SER A 1 203 ? 1.641 10.802 -14.810 1.00 81.31 203 SER A C 1
ATOM 1668 O O . SER A 1 203 ? 2.771 10.474 -15.172 1.00 81.31 203 SER A O 1
ATOM 1670 N N . SER A 1 204 ? 0.547 10.208 -15.304 1.00 82.44 204 SER A N 1
ATOM 1671 C CA . SER A 1 204 ? 0.639 9.141 -16.315 1.00 82.44 204 SER A CA 1
ATOM 1672 C C . SER A 1 204 ? 1.358 9.613 -17.580 1.00 82.44 204 SER A C 1
ATOM 1674 O O . SER A 1 204 ? 2.189 8.883 -18.100 1.00 82.44 204 SER A O 1
ATOM 1676 N N . LYS A 1 205 ? 1.090 10.849 -18.027 1.00 85.19 205 LYS A N 1
ATOM 1677 C CA . LYS A 1 205 ? 1.726 11.444 -19.209 1.00 85.19 205 LYS A CA 1
ATOM 1678 C C . LYS A 1 205 ? 3.239 11.601 -19.023 1.00 85.19 205 LYS A C 1
ATOM 1680 O O . LYS A 1 205 ? 4.000 11.095 -19.834 1.00 85.19 205 LYS A O 1
ATOM 1685 N N . LYS A 1 206 ? 3.668 12.189 -17.899 1.00 86.31 206 LYS A N 1
ATOM 1686 C CA . LYS A 1 206 ? 5.097 12.351 -17.583 1.00 86.31 206 LYS A CA 1
ATOM 1687 C C . LYS A 1 206 ? 5.824 11.011 -17.448 1.00 86.31 206 LYS A C 1
ATOM 1689 O O . LYS A 1 206 ? 6.992 10.914 -17.792 1.00 86.31 206 LYS A O 1
ATOM 1694 N N . ARG A 1 207 ? 5.148 9.970 -16.945 1.00 88.19 207 ARG A N 1
ATOM 1695 C CA . ARG A 1 207 ? 5.724 8.616 -16.882 1.00 88.19 207 ARG A CA 1
ATOM 1696 C C . ARG A 1 207 ? 5.929 7.997 -18.258 1.00 88.19 207 ARG A C 1
ATOM 1698 O O . ARG A 1 207 ? 6.925 7.316 -18.436 1.00 88.19 207 ARG A O 1
ATOM 1705 N N . GLU A 1 208 ? 5.008 8.209 -19.192 1.00 90.19 208 GLU A N 1
ATOM 1706 C CA . GLU A 1 208 ? 5.151 7.734 -20.575 1.00 90.19 208 GLU A CA 1
ATOM 1707 C C . GLU A 1 208 ? 6.274 8.481 -21.312 1.00 90.19 208 GLU A C 1
ATOM 1709 O O . GLU A 1 208 ? 7.086 7.850 -21.981 1.00 90.19 208 GLU A O 1
ATOM 1714 N N . GLU A 1 209 ? 6.385 9.800 -21.119 1.00 89.56 209 GLU A N 1
ATOM 1715 C CA . GLU A 1 209 ? 7.499 10.608 -21.645 1.00 89.56 209 GLU A CA 1
ATOM 1716 C C . GLU A 1 209 ? 8.849 10.122 -21.091 1.00 89.56 209 GLU A C 1
ATOM 1718 O O . GLU A 1 209 ? 9.772 9.838 -21.852 1.00 89.56 209 GLU A O 1
ATOM 1723 N N . ALA A 1 210 ? 8.943 9.941 -19.769 1.00 89.94 210 ALA A N 1
ATOM 1724 C CA . ALA A 1 210 ? 10.145 9.412 -19.130 1.00 89.94 210 ALA A CA 1
ATOM 1725 C C . ALA A 1 210 ? 10.450 7.970 -19.560 1.00 89.94 210 ALA A C 1
ATOM 1727 O O . ALA A 1 210 ? 11.612 7.630 -19.742 1.00 89.94 210 ALA A O 1
ATOM 1728 N N . PHE A 1 211 ? 9.429 7.127 -19.754 1.00 93.12 211 PHE A N 1
ATOM 1729 C CA . PHE A 1 211 ? 9.608 5.780 -20.297 1.00 93.12 211 PHE A CA 1
ATOM 1730 C C . PHE A 1 211 ? 10.265 5.837 -21.674 1.00 93.12 211 PHE A C 1
ATOM 1732 O O . PHE A 1 211 ? 11.269 5.166 -21.867 1.00 93.12 211 PHE A O 1
ATOM 1739 N N . GLY A 1 212 ? 9.744 6.667 -22.587 1.00 92.19 212 GLY A N 1
ATOM 1740 C CA . GLY A 1 212 ? 10.314 6.841 -23.924 1.00 92.19 212 GLY A CA 1
ATOM 1741 C C . GLY A 1 212 ? 11.775 7.288 -23.880 1.00 92.19 212 GLY A C 1
ATOM 1742 O O . GLY A 1 212 ? 12.616 6.683 -24.538 1.00 92.19 212 GLY A O 1
ATOM 1743 N N . LEU A 1 213 ? 12.085 8.278 -23.035 1.00 91.19 213 LEU A N 1
ATOM 1744 C CA . LEU A 1 213 ? 13.452 8.765 -22.840 1.00 91.19 213 LEU A CA 1
ATOM 1745 C C . LEU A 1 213 ? 14.392 7.666 -22.322 1.00 91.19 213 LEU A C 1
ATOM 1747 O O . LEU A 1 213 ? 15.483 7.495 -22.855 1.00 91.19 213 LEU A O 1
ATOM 1751 N N . ILE A 1 214 ? 13.974 6.907 -21.303 1.00 91.19 214 ILE A N 1
ATOM 1752 C CA . ILE A 1 214 ? 14.786 5.821 -20.737 1.00 91.19 214 ILE A CA 1
ATOM 1753 C C . ILE A 1 214 ? 15.018 4.733 -21.786 1.00 91.19 214 ILE A C 1
ATOM 1755 O O . ILE A 1 214 ? 16.141 4.269 -21.923 1.00 91.19 214 ILE A O 1
ATOM 1759 N N . THR A 1 215 ? 13.991 4.332 -22.538 1.00 92.19 215 THR A N 1
ATOM 1760 C CA . THR A 1 215 ? 14.137 3.272 -23.548 1.00 92.19 215 THR A CA 1
ATOM 1761 C C . THR A 1 215 ? 14.956 3.690 -24.767 1.00 92.19 215 THR A C 1
ATOM 1763 O O . THR A 1 215 ? 15.472 2.822 -25.457 1.00 92.19 215 THR A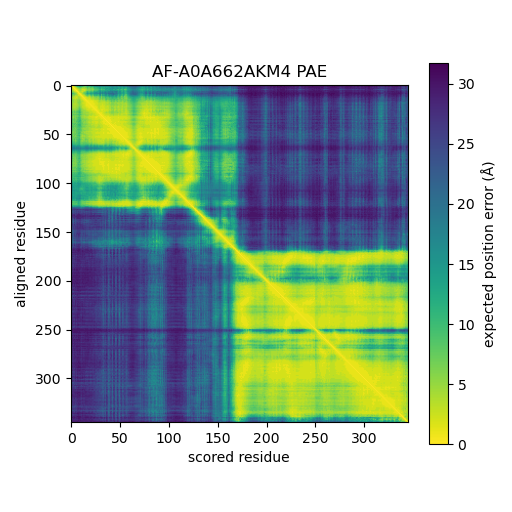 O 1
ATOM 1766 N N . ASP A 1 216 ? 15.054 4.993 -25.045 1.00 92.38 216 ASP A N 1
ATOM 1767 C CA . ASP A 1 216 ? 15.863 5.541 -26.142 1.00 92.38 216 ASP A CA 1
ATOM 1768 C C . ASP A 1 216 ? 17.333 5.744 -25.740 1.00 92.38 216 ASP A C 1
ATOM 1770 O O . ASP A 1 216 ? 18.231 5.592 -26.564 1.00 92.38 216 ASP A O 1
ATOM 1774 N N . LYS A 1 217 ? 17.588 6.114 -24.477 1.00 90.19 217 LYS A N 1
ATOM 1775 C CA . LYS A 1 217 ? 18.919 6.540 -24.004 1.00 90.19 217 LYS A CA 1
ATOM 1776 C C . LYS A 1 217 ? 19.635 5.538 -23.102 1.00 90.19 217 LYS A C 1
ATOM 1778 O O . LYS A 1 217 ? 20.835 5.680 -22.890 1.00 90.19 217 LYS A O 1
ATOM 1783 N N . CYS A 1 218 ? 18.930 4.562 -22.543 1.00 90.56 218 CYS A N 1
ATOM 1784 C CA . CYS A 1 218 ? 19.483 3.637 -21.560 1.00 90.56 218 CYS A CA 1
ATOM 1785 C C . CYS A 1 218 ? 19.267 2.190 -21.985 1.00 90.56 218 CYS A C 1
ATOM 1787 O O . CYS A 1 218 ? 18.251 1.851 -22.592 1.00 90.56 218 CYS A O 1
ATOM 1789 N N . ASP A 1 219 ? 20.164 1.309 -21.548 1.00 91.00 219 ASP A N 1
ATOM 1790 C CA . ASP A 1 219 ? 19.887 -0.120 -21.609 1.00 91.00 219 ASP A CA 1
ATOM 1791 C C . ASP A 1 219 ? 18.874 -0.465 -20.523 1.00 91.00 219 ASP A C 1
ATOM 1793 O O . ASP A 1 219 ? 18.966 -0.003 -19.378 1.00 91.00 219 ASP A O 1
ATOM 1797 N N . PHE A 1 220 ? 17.906 -1.305 -20.860 1.00 93.62 220 PHE A N 1
ATOM 1798 C CA . PHE A 1 220 ? 16.901 -1.747 -19.912 1.00 93.62 220 PHE A CA 1
ATOM 1799 C C . PHE A 1 220 ? 16.542 -3.211 -20.139 1.00 93.62 220 PHE A C 1
ATOM 1801 O O . PHE A 1 220 ? 16.672 -3.732 -21.240 1.00 93.62 220 PHE A O 1
ATOM 1808 N N . GLY A 1 221 ? 16.064 -3.854 -19.081 1.00 93.75 221 GLY A N 1
ATOM 1809 C CA . GLY A 1 221 ? 15.510 -5.200 -19.124 1.00 93.75 221 GLY A CA 1
ATOM 1810 C C . GLY A 1 221 ? 14.191 -5.264 -18.365 1.00 93.75 221 GLY A C 1
ATOM 1811 O O . GLY A 1 221 ? 13.969 -4.517 -17.398 1.00 93.75 221 GLY A O 1
ATOM 1812 N N . ILE A 1 222 ? 13.284 -6.140 -18.803 1.00 95.75 222 ILE A N 1
ATOM 1813 C CA . ILE A 1 222 ? 11.940 -6.266 -18.227 1.00 95.75 222 ILE A CA 1
ATOM 1814 C C . ILE A 1 222 ? 11.660 -7.706 -17.806 1.00 95.75 222 ILE A C 1
ATOM 1816 O O . ILE A 1 222 ? 11.584 -8.645 -18.596 1.00 95.75 222 ILE A O 1
ATOM 1820 N N . GLY A 1 223 ? 11.387 -7.876 -16.518 1.00 96.19 223 GLY A N 1
ATOM 1821 C CA . GLY A 1 223 ? 10.986 -9.149 -15.948 1.00 96.19 223 GLY A CA 1
ATOM 1822 C C . GLY A 1 223 ? 9.497 -9.191 -15.670 1.00 96.19 223 GLY A C 1
ATOM 1823 O O . GLY A 1 223 ? 9.025 -8.536 -14.744 1.00 96.19 223 GLY A O 1
ATOM 1824 N N . VAL A 1 224 ? 8.756 -10.002 -16.423 1.00 96.88 224 VAL A N 1
ATOM 1825 C CA . VAL A 1 224 ? 7.320 -10.240 -16.202 1.00 96.88 224 VAL A CA 1
ATOM 1826 C C . VAL A 1 224 ? 7.101 -11.665 -15.709 1.00 96.88 224 VAL A C 1
ATOM 1828 O O . VAL A 1 224 ? 7.520 -12.615 -16.373 1.00 96.88 224 VAL A O 1
ATOM 1831 N N . ILE A 1 225 ? 6.413 -11.805 -14.572 1.00 96.50 225 ILE A N 1
ATOM 1832 C CA . ILE A 1 225 ? 6.007 -13.094 -13.995 1.00 96.50 225 ILE A CA 1
ATOM 1833 C C . ILE A 1 225 ? 4.486 -13.128 -13.844 1.00 96.50 225 ILE A C 1
ATOM 1835 O O . ILE A 1 225 ? 3.885 -12.243 -13.224 1.00 96.50 225 ILE A O 1
ATOM 1839 N N . SER A 1 226 ? 3.871 -14.150 -14.441 1.00 94.31 226 SER A N 1
ATOM 1840 C CA . SER A 1 226 ? 2.421 -14.333 -14.488 1.00 94.31 226 SER A CA 1
ATOM 1841 C C . SER A 1 226 ? 1.827 -14.636 -13.112 1.00 94.31 226 SER A C 1
ATOM 1843 O O . SER A 1 226 ? 2.507 -15.092 -12.191 1.00 94.31 226 SER A O 1
ATOM 1845 N N . ASN A 1 227 ? 0.528 -14.386 -12.970 1.00 91.12 227 ASN A N 1
ATOM 1846 C CA . ASN A 1 227 ? -0.227 -14.681 -11.754 1.00 91.12 227 ASN A CA 1
ATOM 1847 C C . ASN A 1 227 ? -0.202 -16.172 -11.383 1.00 91.12 227 ASN A C 1
ATOM 1849 O O . ASN A 1 227 ? -0.048 -16.459 -10.203 1.00 91.12 227 ASN A O 1
ATOM 1853 N N . ASN A 1 228 ? -0.212 -17.093 -12.353 1.00 89.88 228 ASN A N 1
ATOM 1854 C CA . ASN A 1 228 ? -0.111 -18.536 -12.084 1.00 89.88 228 ASN A CA 1
ATOM 1855 C C . ASN A 1 228 ? 1.177 -18.886 -11.321 1.00 89.88 228 ASN A C 1
ATOM 1857 O O . ASN A 1 228 ? 1.152 -19.628 -10.342 1.00 89.88 228 ASN A O 1
ATOM 1861 N N . ILE A 1 229 ? 2.308 -18.289 -11.717 1.00 89.94 229 ILE A N 1
ATOM 1862 C CA . ILE A 1 229 ? 3.578 -18.470 -11.005 1.00 89.94 229 ILE A CA 1
ATOM 1863 C C . ILE A 1 229 ? 3.510 -17.792 -9.632 1.00 89.94 229 ILE A C 1
ATOM 1865 O O . ILE A 1 229 ? 3.927 -18.389 -8.644 1.00 89.94 229 ILE A O 1
ATOM 1869 N N . ILE A 1 230 ? 2.951 -16.577 -9.537 1.00 88.31 230 ILE A N 1
ATOM 1870 C CA . ILE A 1 230 ? 2.765 -15.879 -8.249 1.00 88.31 230 ILE A CA 1
ATOM 1871 C C . ILE A 1 230 ? 1.980 -16.745 -7.258 1.00 88.31 230 ILE A C 1
ATOM 1873 O O . ILE A 1 230 ? 2.346 -16.799 -6.083 1.00 88.31 230 ILE A O 1
ATOM 1877 N N . ASP A 1 231 ? 0.921 -17.402 -7.719 1.00 82.50 231 ASP A N 1
ATOM 1878 C CA . ASP A 1 231 ? 0.089 -18.273 -6.897 1.00 82.50 231 ASP A CA 1
ATOM 1879 C C . ASP A 1 231 ? 0.842 -19.546 -6.476 1.00 82.50 231 ASP A C 1
ATOM 1881 O O . ASP A 1 231 ? 0.697 -19.976 -5.331 1.00 82.50 231 ASP A O 1
ATOM 1885 N N . ALA A 1 232 ? 1.713 -20.085 -7.336 1.00 85.44 232 ALA A N 1
ATOM 1886 C CA . ALA A 1 232 ? 2.531 -21.262 -7.039 1.00 85.44 232 ALA A CA 1
ATOM 1887 C C . ALA A 1 232 ? 3.667 -20.988 -6.035 1.00 85.44 232 ALA A C 1
ATOM 1889 O O . ALA A 1 232 ? 3.854 -21.749 -5.085 1.00 85.44 232 ALA A O 1
ATOM 1890 N N . ILE A 1 233 ? 4.434 -19.905 -6.223 1.00 85.69 233 ILE A N 1
ATOM 1891 C CA . ILE A 1 233 ? 5.675 -19.666 -5.460 1.00 85.69 233 ILE A CA 1
ATOM 1892 C C . ILE A 1 233 ? 5.579 -18.544 -4.434 1.00 85.69 233 ILE A C 1
ATOM 1894 O O . ILE A 1 233 ? 6.524 -18.378 -3.675 1.00 85.69 233 ILE A O 1
ATOM 1898 N N . ASN A 1 234 ? 4.456 -17.823 -4.354 1.00 84.69 234 ASN A N 1
ATOM 1899 C CA . ASN A 1 234 ? 4.222 -16.594 -3.583 1.00 84.69 234 ASN A CA 1
ATOM 1900 C C . ASN A 1 234 ? 4.786 -15.295 -4.203 1.00 84.69 234 ASN A C 1
ATOM 1902 O O . ASN A 1 234 ? 5.725 -15.290 -4.994 1.00 84.69 234 ASN A O 1
ATOM 1906 N N . ILE A 1 235 ? 4.211 -14.151 -3.801 1.00 85.69 235 ILE A N 1
ATOM 1907 C CA . ILE A 1 235 ? 4.535 -12.831 -4.371 1.00 85.69 235 ILE A CA 1
ATOM 1908 C C . ILE A 1 235 ? 5.978 -12.373 -4.124 1.00 85.69 235 ILE A C 1
ATOM 1910 O O . ILE A 1 235 ? 6.521 -11.657 -4.960 1.00 85.69 235 ILE A O 1
ATOM 1914 N N . LEU A 1 236 ? 6.606 -12.756 -3.008 1.00 86.44 236 LEU A N 1
ATOM 1915 C CA . LEU A 1 236 ? 7.985 -12.361 -2.711 1.00 86.44 236 LEU A CA 1
ATOM 1916 C C . LEU A 1 236 ? 8.959 -13.087 -3.642 1.00 86.44 236 LEU A C 1
ATOM 1918 O O . LEU A 1 236 ? 9.795 -12.439 -4.268 1.00 86.44 236 LEU A O 1
ATOM 1922 N N . GLU A 1 237 ? 8.814 -14.405 -3.780 1.00 88.19 237 GLU A N 1
ATOM 1923 C CA . GLU A 1 237 ? 9.671 -15.197 -4.671 1.00 88.19 237 GLU A CA 1
ATOM 1924 C C . GLU A 1 237 ? 9.402 -14.873 -6.144 1.00 88.19 237 GLU A C 1
ATOM 1926 O O . GLU A 1 237 ? 10.344 -14.709 -6.915 1.00 88.19 237 GLU A O 1
ATOM 1931 N N . ALA A 1 238 ? 8.144 -14.631 -6.527 1.00 89.12 238 ALA A N 1
ATOM 1932 C CA . ALA A 1 238 ? 7.815 -14.143 -7.866 1.00 89.12 238 ALA A CA 1
ATOM 1933 C C . ALA A 1 238 ? 8.412 -12.758 -8.157 1.00 89.12 238 ALA A C 1
ATOM 1935 O O . ALA A 1 238 ? 8.840 -12.500 -9.279 1.00 89.12 238 ALA A O 1
ATOM 1936 N N . THR A 1 239 ? 8.490 -11.875 -7.156 1.00 90.19 239 THR A N 1
ATOM 1937 C CA . THR A 1 239 ? 9.161 -10.574 -7.306 1.00 90.19 239 THR A CA 1
ATOM 1938 C C . THR A 1 239 ? 10.664 -10.751 -7.516 1.00 90.19 239 THR A C 1
ATOM 1940 O O . THR A 1 239 ? 11.221 -10.124 -8.413 1.00 90.19 239 THR A O 1
ATOM 1943 N N . LYS A 1 240 ? 11.322 -11.640 -6.757 1.00 92.19 240 LYS A N 1
ATOM 1944 C CA . LYS A 1 240 ? 12.741 -11.971 -6.976 1.00 92.19 240 LYS A CA 1
ATOM 1945 C C . LYS A 1 240 ? 12.973 -12.563 -8.364 1.00 92.19 240 LYS A C 1
ATOM 1947 O O . LYS A 1 240 ? 13.927 -12.179 -9.028 1.00 92.19 240 LYS A O 1
ATOM 1952 N N .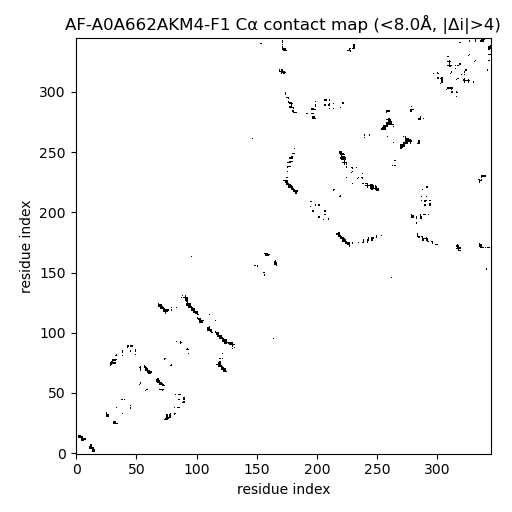 LEU A 1 241 ? 12.099 -13.463 -8.813 1.00 93.94 241 LEU A N 1
ATOM 1953 C CA . LEU A 1 241 ? 12.189 -14.072 -10.138 1.00 93.94 241 LEU A CA 1
ATOM 1954 C C . LEU A 1 241 ? 12.014 -13.029 -11.250 1.00 93.94 241 LEU A C 1
ATOM 1956 O O . LEU A 1 241 ? 12.775 -13.033 -12.213 1.00 93.94 241 LEU A O 1
ATOM 1960 N N . ALA A 1 242 ? 11.072 -12.095 -11.086 1.00 95.00 242 ALA A N 1
ATOM 1961 C CA . ALA A 1 242 ? 10.916 -10.961 -11.992 1.00 95.00 242 ALA A CA 1
ATOM 1962 C C . ALA A 1 242 ? 12.186 -10.101 -12.025 1.00 95.00 242 ALA A C 1
ATOM 1964 O O . ALA A 1 242 ? 12.662 -9.773 -13.103 1.00 95.00 242 ALA A O 1
ATOM 1965 N N . MET A 1 243 ? 12.781 -9.784 -10.871 1.00 93.44 243 MET A N 1
ATOM 1966 C CA . MET A 1 243 ? 14.039 -9.029 -10.816 1.00 93.44 243 MET A CA 1
ATOM 1967 C C . MET A 1 243 ? 15.182 -9.767 -11.523 1.00 93.44 243 MET A C 1
ATOM 1969 O O . MET A 1 243 ? 15.852 -9.163 -12.352 1.00 93.44 243 MET A O 1
ATOM 1973 N N . LYS A 1 244 ? 15.367 -11.070 -11.263 1.00 92.56 244 LYS A N 1
ATOM 1974 C CA . LYS A 1 244 ? 16.381 -11.888 -11.953 1.00 92.56 244 LYS A CA 1
ATOM 1975 C C . LYS A 1 244 ? 16.164 -11.880 -13.469 1.00 92.56 244 LYS A C 1
ATOM 1977 O O . LYS A 1 244 ? 17.111 -11.676 -14.214 1.00 92.56 244 LYS A O 1
ATOM 1982 N N . LYS A 1 245 ? 14.916 -12.034 -13.924 1.00 93.56 245 LYS A N 1
ATOM 1983 C CA . LYS A 1 245 ? 14.576 -11.971 -15.352 1.00 93.56 245 LYS A CA 1
ATOM 1984 C C . LYS A 1 245 ? 14.890 -10.599 -15.954 1.00 93.56 245 LYS A C 1
ATOM 1986 O O . LYS A 1 245 ? 15.482 -10.554 -17.017 1.00 93.56 245 LYS A O 1
ATOM 1991 N N . ALA A 1 246 ? 14.551 -9.511 -15.261 1.00 93.62 246 ALA A N 1
ATOM 1992 C CA . ALA A 1 246 ? 14.857 -8.153 -15.711 1.00 93.62 246 ALA A CA 1
ATOM 1993 C C . ALA A 1 246 ? 16.369 -7.901 -15.816 1.00 93.62 246 ALA A C 1
ATOM 1995 O O . ALA A 1 246 ? 16.811 -7.252 -16.751 1.00 93.62 246 ALA A O 1
ATOM 1996 N N . ILE A 1 247 ? 17.158 -8.421 -14.872 1.00 90.88 247 ILE A N 1
ATOM 1997 C CA . ILE A 1 247 ? 18.623 -8.297 -14.882 1.00 90.88 247 ILE A CA 1
ATOM 1998 C C . ILE A 1 247 ? 19.241 -9.139 -16.001 1.00 90.88 247 ILE A C 1
ATOM 2000 O O . ILE A 1 247 ? 20.164 -8.680 -16.651 1.00 90.88 247 ILE A O 1
ATOM 2004 N N . ASN A 1 248 ? 18.736 -10.349 -16.246 1.00 89.56 248 ASN A N 1
ATOM 2005 C CA . ASN A 1 248 ? 19.240 -11.201 -17.327 1.00 89.56 248 ASN A CA 1
ATOM 2006 C C . ASN A 1 248 ? 18.888 -10.662 -18.721 1.00 89.56 248 ASN A C 1
ATOM 2008 O O . ASN A 1 248 ? 19.598 -10.943 -19.678 1.00 89.56 248 ASN A O 1
ATOM 2012 N N . ASP A 1 249 ? 17.770 -9.941 -18.825 1.00 89.38 249 ASP A N 1
ATOM 2013 C CA . ASP A 1 249 ? 17.325 -9.251 -20.039 1.00 89.38 249 ASP A CA 1
ATOM 2014 C C . ASP A 1 249 ? 18.106 -7.946 -20.276 1.00 89.38 249 ASP A C 1
ATOM 2016 O O . ASP A 1 249 ? 18.178 -7.448 -21.395 1.00 89.38 249 ASP A O 1
ATOM 2020 N N . LEU A 1 250 ? 18.732 -7.401 -19.226 1.00 85.38 250 LEU A N 1
ATOM 2021 C CA . LEU A 1 250 ? 19.670 -6.292 -19.343 1.00 85.38 250 LEU A CA 1
ATOM 2022 C C . LEU A 1 250 ? 20.965 -6.799 -20.000 1.00 85.38 250 LEU A C 1
ATOM 2024 O O . LEU A 1 250 ? 21.516 -7.824 -19.600 1.00 85.38 250 LEU A O 1
ATOM 2028 N N . ILE A 1 251 ? 21.454 -6.068 -21.004 1.00 67.44 251 ILE A N 1
ATOM 2029 C CA . ILE A 1 251 ? 22.635 -6.433 -21.802 1.00 67.44 251 ILE A CA 1
ATOM 2030 C C . ILE A 1 251 ? 23.840 -6.772 -20.901 1.00 67.44 251 ILE A C 1
ATOM 2032 O O . ILE A 1 251 ? 24.076 -6.135 -19.870 1.00 67.44 251 ILE A O 1
ATOM 2036 N N . SER A 1 252 ? 24.610 -7.788 -21.307 1.00 66.62 252 SER A N 1
ATOM 2037 C CA . SER A 1 252 ? 25.777 -8.321 -20.595 1.00 66.62 252 SER A CA 1
ATOM 2038 C C . SER A 1 252 ? 26.776 -7.223 -20.183 1.00 66.62 252 SER A C 1
ATOM 2040 O O . SER A 1 252 ? 27.057 -6.308 -20.956 1.00 66.62 252 SER A O 1
ATOM 2042 N N . GLY A 1 253 ? 27.332 -7.328 -18.968 1.00 67.31 253 GLY A N 1
ATOM 2043 C CA . GLY A 1 253 ? 28.331 -6.384 -18.434 1.00 67.31 253 GLY A CA 1
ATOM 2044 C C . GLY A 1 253 ? 27.795 -5.417 -17.371 1.00 67.31 253 GLY A C 1
ATOM 2045 O O . GLY A 1 253 ? 28.034 -4.218 -17.450 1.00 67.31 253 GLY A O 1
ATOM 2046 N N . THR A 1 254 ? 27.018 -5.911 -16.400 1.00 77.44 254 THR A N 1
ATOM 2047 C CA . THR A 1 254 ? 26.630 -5.117 -15.221 1.00 77.44 254 THR A CA 1
ATOM 2048 C C . THR A 1 254 ? 27.588 -5.397 -14.067 1.00 77.44 254 THR A C 1
ATOM 2050 O O . THR A 1 254 ? 27.569 -6.498 -13.518 1.00 77.44 254 THR A O 1
ATOM 2053 N N . ASP A 1 255 ? 28.365 -4.395 -13.657 1.00 84.06 255 ASP A N 1
ATOM 2054 C CA . ASP A 1 255 ? 29.376 -4.546 -12.598 1.00 84.06 255 ASP A CA 1
ATOM 2055 C C . ASP A 1 255 ? 28.791 -4.495 -11.184 1.00 84.06 255 ASP A C 1
ATOM 2057 O O . ASP A 1 255 ? 29.350 -5.065 -10.246 1.00 84.06 255 ASP A O 1
ATOM 2061 N N . TYR A 1 256 ? 27.660 -3.807 -11.005 1.00 88.06 256 TYR A N 1
ATOM 2062 C CA . TYR A 1 256 ? 27.066 -3.590 -9.690 1.00 88.06 256 TYR A CA 1
ATOM 2063 C C . TYR A 1 256 ? 25.554 -3.359 -9.766 1.00 88.06 256 TYR A C 1
ATOM 2065 O O . TYR A 1 256 ? 25.066 -2.616 -10.616 1.00 88.06 256 TYR A O 1
ATOM 2073 N N . LEU A 1 257 ? 24.799 -3.944 -8.834 1.00 89.06 257 LEU A N 1
ATOM 2074 C CA . LEU A 1 257 ? 23.342 -3.807 -8.765 1.00 89.06 257 LEU A CA 1
ATOM 2075 C C . LEU A 1 257 ? 22.904 -2.915 -7.602 1.00 89.06 257 LEU A C 1
ATOM 2077 O O . LEU A 1 257 ? 23.242 -3.159 -6.442 1.00 89.06 257 LEU A O 1
ATOM 2081 N N . LEU A 1 258 ? 22.053 -1.933 -7.891 1.00 90.56 258 LEU A N 1
ATOM 2082 C CA . LEU A 1 258 ? 21.311 -1.177 -6.883 1.00 90.56 258 LEU A CA 1
ATOM 2083 C C . LEU A 1 258 ? 19.859 -1.665 -6.864 1.00 90.56 258 LEU A C 1
ATOM 2085 O O . LEU A 1 258 ? 19.146 -1.545 -7.856 1.00 90.56 258 LEU A O 1
ATOM 2089 N N . ILE A 1 259 ? 19.417 -2.228 -5.739 1.00 89.56 259 ILE A N 1
ATOM 2090 C CA . ILE A 1 259 ? 18.097 -2.867 -5.618 1.00 89.56 259 ILE A CA 1
ATOM 2091 C C . ILE A 1 259 ? 17.229 -2.082 -4.638 1.00 89.56 259 ILE A C 1
ATOM 2093 O O . ILE A 1 259 ? 17.637 -1.849 -3.498 1.00 89.56 259 ILE A O 1
ATOM 2097 N N . ASP A 1 260 ? 16.012 -1.712 -5.051 1.00 86.56 260 ASP A N 1
ATOM 2098 C CA . ASP A 1 260 ? 15.057 -1.047 -4.161 1.00 86.56 260 ASP A CA 1
ATOM 2099 C C . ASP A 1 260 ? 14.565 -1.978 -3.045 1.00 86.56 260 ASP A C 1
ATOM 2101 O O . ASP A 1 260 ? 14.157 -3.124 -3.263 1.00 86.56 260 ASP A O 1
ATOM 2105 N N . GLY A 1 261 ? 14.549 -1.451 -1.826 1.00 84.88 261 GLY A N 1
ATOM 2106 C CA . GLY A 1 261 ? 14.059 -2.138 -0.645 1.00 84.88 261 GLY A CA 1
ATOM 2107 C C . GLY A 1 261 ? 15.160 -2.911 0.065 1.00 84.88 261 GLY A C 1
ATOM 2108 O O . GLY A 1 261 ? 16.237 -2.385 0.322 1.00 84.88 261 GLY A O 1
ATOM 2109 N N . THR A 1 262 ? 14.847 -4.132 0.498 1.00 80.81 262 THR A N 1
ATOM 2110 C CA . THR A 1 262 ? 15.717 -4.946 1.370 1.00 80.81 262 THR A CA 1
ATOM 2111 C C . THR A 1 262 ? 15.884 -6.375 0.888 1.00 80.81 262 THR A C 1
ATOM 2113 O O . THR A 1 262 ? 16.361 -7.233 1.628 1.00 80.81 262 THR A O 1
ATOM 2116 N N . VAL A 1 263 ? 15.442 -6.650 -0.335 1.00 81.06 263 VAL A N 1
ATOM 2117 C CA . VAL A 1 263 ? 15.556 -7.972 -0.935 1.00 81.06 263 VAL A CA 1
ATOM 2118 C C . VAL A 1 263 ? 16.970 -8.130 -1.478 1.00 81.06 263 VAL A C 1
ATOM 2120 O O . VAL A 1 263 ? 17.449 -7.293 -2.238 1.00 81.06 263 VAL A O 1
ATOM 2123 N N . LYS A 1 264 ? 17.632 -9.214 -1.075 1.00 86.94 264 LYS A N 1
ATOM 2124 C CA . LYS A 1 264 ? 18.886 -9.667 -1.672 1.00 86.94 264 LYS A CA 1
ATOM 2125 C C . LYS A 1 264 ? 18.581 -10.809 -2.636 1.00 86.94 264 LYS A C 1
ATOM 2127 O O . LYS A 1 264 ? 17.869 -11.747 -2.267 1.00 86.94 264 LYS A O 1
ATOM 2132 N N . LEU A 1 265 ? 19.084 -10.711 -3.859 1.00 88.06 265 LEU A N 1
ATOM 2133 C CA . LEU A 1 265 ? 18.984 -11.761 -4.866 1.00 88.06 265 LEU A CA 1
ATOM 2134 C C . LEU A 1 265 ? 20.131 -12.753 -4.665 1.00 88.06 265 LEU A C 1
ATOM 2136 O O . LEU A 1 265 ? 21.286 -12.346 -4.559 1.00 88.06 265 LEU A O 1
ATOM 2140 N N . SER A 1 266 ? 19.817 -14.043 -4.585 1.00 85.88 266 SER A N 1
ATOM 2141 C CA . SER A 1 266 ? 20.824 -15.104 -4.643 1.00 85.88 266 SER A CA 1
ATOM 2142 C C . SER A 1 266 ? 21.300 -15.308 -6.083 1.00 85.88 266 SER A C 1
ATOM 2144 O O . SER A 1 266 ? 20.577 -14.960 -7.020 1.00 85.88 266 SER A O 1
ATOM 2146 N N . ASP A 1 267 ? 22.470 -15.925 -6.247 1.00 83.50 267 ASP A N 1
ATOM 2147 C CA . ASP A 1 267 ? 22.952 -16.452 -7.534 1.00 83.50 267 ASP A CA 1
ATOM 2148 C C . ASP A 1 267 ? 23.149 -15.378 -8.617 1.00 83.50 267 ASP A C 1
ATOM 2150 O O . ASP A 1 267 ? 22.879 -15.613 -9.789 1.00 83.50 267 ASP A O 1
ATOM 2154 N N . MET A 1 268 ? 23.572 -14.173 -8.218 1.00 84.12 268 MET A N 1
ATOM 2155 C CA . MET A 1 268 ? 23.924 -13.092 -9.144 1.00 84.12 268 MET A CA 1
ATOM 2156 C C . MET A 1 268 ? 25.436 -13.043 -9.344 1.00 84.12 268 MET A C 1
ATOM 2158 O O . MET A 1 268 ? 26.189 -13.143 -8.376 1.00 84.12 268 MET A O 1
ATOM 2162 N N . HIS A 1 269 ? 25.864 -12.847 -10.590 1.00 81.00 269 HIS A N 1
ATOM 2163 C CA . HIS A 1 269 ? 27.280 -12.771 -10.960 1.00 81.00 269 HIS A CA 1
ATOM 2164 C C . HIS A 1 269 ? 27.961 -11.471 -10.513 1.00 81.00 269 HIS A C 1
ATOM 2166 O O . HIS A 1 269 ? 29.183 -11.425 -10.433 1.00 81.00 269 HIS A O 1
ATOM 2172 N N . CYS A 1 270 ? 27.184 -10.435 -10.186 1.00 82.88 270 CYS A N 1
ATOM 2173 C CA . CYS A 1 270 ? 27.690 -9.137 -9.763 1.00 82.88 270 CYS A CA 1
ATOM 2174 C C . CYS A 1 270 ? 27.272 -8.771 -8.325 1.00 82.88 270 CYS A C 1
ATOM 2176 O O . CYS A 1 270 ? 26.214 -9.195 -7.831 1.00 82.88 270 CYS A O 1
ATOM 2178 N N . PRO A 1 271 ? 28.104 -7.985 -7.618 1.00 89.31 271 PRO A N 1
ATOM 2179 C CA . PRO A 1 271 ? 27.780 -7.459 -6.299 1.00 89.31 271 PRO A CA 1
ATOM 2180 C C . PRO A 1 271 ? 26.526 -6.575 -6.328 1.00 89.31 271 PRO A C 1
ATOM 2182 O O . PRO A 1 271 ? 26.177 -5.960 -7.332 1.00 89.31 271 PRO A O 1
ATOM 2185 N N . GLN A 1 272 ? 25.830 -6.510 -5.193 1.00 92.00 272 GLN A N 1
ATOM 2186 C CA . GLN A 1 272 ? 24.564 -5.788 -5.078 1.00 92.00 272 GLN A CA 1
ATOM 2187 C C . GLN A 1 272 ? 24.445 -5.034 -3.752 1.00 92.00 272 GLN A C 1
ATOM 2189 O O . GLN A 1 272 ? 24.893 -5.520 -2.709 1.00 92.00 272 GLN A O 1
ATOM 2194 N N . LYS A 1 273 ? 23.744 -3.900 -3.777 1.00 90.69 273 LYS A N 1
ATOM 2195 C CA . LYS A 1 273 ? 23.403 -3.090 -2.604 1.00 90.69 273 LYS A CA 1
ATOM 2196 C C . LYS A 1 273 ? 21.905 -2.836 -2.538 1.00 90.69 273 LYS A C 1
ATOM 2198 O O . LYS A 1 273 ? 21.293 -2.355 -3.488 1.00 90.69 273 LYS A O 1
ATOM 2203 N N . GLN A 1 274 ? 21.326 -3.122 -1.377 1.00 91.88 274 GLN A N 1
ATOM 2204 C CA . GLN A 1 274 ? 19.937 -2.800 -1.073 1.00 91.88 274 GLN A CA 1
ATOM 2205 C C . GLN A 1 274 ? 19.822 -1.331 -0.657 1.00 91.88 274 GLN A C 1
ATOM 2207 O O . GLN A 1 274 ? 20.482 -0.893 0.291 1.00 91.88 274 GLN A O 1
ATOM 2212 N N . VAL A 1 275 ? 18.970 -0.574 -1.343 1.00 85.06 275 VAL A N 1
ATOM 2213 C CA . VAL A 1 275 ? 18.723 0.845 -1.074 1.00 85.06 275 VAL A CA 1
ATOM 2214 C C . VAL A 1 275 ? 17.275 1.010 -0.629 1.00 85.06 275 VAL A C 1
ATOM 2216 O O . VAL A 1 275 ? 16.333 0.772 -1.377 1.00 85.06 275 VAL A O 1
ATOM 2219 N N . ILE A 1 276 ? 17.076 1.423 0.621 1.00 84.19 276 ILE A N 1
ATOM 2220 C CA . ILE A 1 276 ? 15.733 1.615 1.175 1.00 84.19 276 ILE A CA 1
ATOM 2221 C C . ILE A 1 276 ? 15.152 2.917 0.635 1.00 84.19 276 ILE A C 1
ATOM 2223 O O . ILE A 1 276 ? 15.717 3.974 0.905 1.00 84.19 276 ILE A O 1
ATOM 2227 N N . LYS A 1 277 ? 13.989 2.838 -0.031 1.00 76.81 277 LYS A N 1
ATOM 2228 C CA . LYS A 1 277 ? 13.400 3.956 -0.795 1.00 76.81 277 LYS A CA 1
ATOM 2229 C C . LYS A 1 277 ? 14.348 4.408 -1.904 1.00 76.81 277 LYS A C 1
ATOM 2231 O O . LYS A 1 277 ? 14.619 5.598 -2.061 1.00 76.81 277 LYS A O 1
ATOM 2236 N N . GLY A 1 278 ? 14.904 3.433 -2.616 1.00 77.56 278 GLY A N 1
ATOM 2237 C CA . GLY A 1 278 ? 15.864 3.686 -3.677 1.00 77.56 278 GLY A CA 1
ATOM 2238 C C . GLY A 1 278 ? 15.273 4.536 -4.795 1.00 77.56 278 GLY A C 1
ATOM 2239 O O . GLY A 1 278 ? 15.994 5.345 -5.361 1.00 77.56 278 GLY A O 1
ATOM 2240 N N . ASP A 1 279 ? 13.961 4.446 -5.031 1.00 78.50 279 ASP A N 1
ATOM 2241 C CA . ASP A 1 279 ? 13.224 5.269 -6.000 1.00 78.50 279 ASP A CA 1
ATOM 2242 C C . ASP A 1 279 ? 13.305 6.783 -5.734 1.00 78.50 279 ASP A C 1
ATOM 2244 O O . ASP A 1 279 ? 13.134 7.571 -6.658 1.00 78.50 279 ASP A O 1
ATOM 2248 N N . ALA A 1 280 ? 13.588 7.196 -4.497 1.00 78.31 280 ALA A N 1
ATOM 2249 C CA . ALA A 1 280 ? 13.761 8.599 -4.119 1.00 78.31 280 ALA A CA 1
ATOM 2250 C C . ALA A 1 280 ? 15.232 9.036 -3.987 1.00 78.31 280 ALA A C 1
ATOM 2252 O O . ALA A 1 280 ? 15.482 10.208 -3.715 1.00 78.31 280 ALA A O 1
ATOM 2253 N N . ILE A 1 281 ? 16.185 8.105 -4.096 1.00 80.31 281 ILE A N 1
ATOM 2254 C CA . ILE A 1 281 ? 17.611 8.337 -3.795 1.00 80.31 281 ILE A CA 1
ATOM 2255 C C . ILE A 1 281 ? 18.493 8.074 -5.018 1.00 80.31 281 ILE A C 1
ATOM 2257 O O . ILE A 1 281 ? 19.501 8.744 -5.206 1.00 80.31 281 ILE A O 1
ATOM 2261 N N . SER A 1 282 ? 18.145 7.080 -5.834 1.00 84.88 282 SER A N 1
ATOM 2262 C CA . SER A 1 282 ? 18.933 6.628 -6.977 1.00 84.88 282 SER A CA 1
ATOM 2263 C C . SER A 1 282 ? 18.127 6.773 -8.257 1.00 84.88 282 SER A C 1
ATOM 2265 O O . SER A 1 282 ? 17.041 6.206 -8.398 1.00 84.88 282 SER A O 1
ATOM 2267 N N . ILE A 1 283 ? 18.708 7.487 -9.218 1.00 87.31 283 ILE A N 1
ATOM 2268 C CA . ILE A 1 283 ? 18.087 7.742 -10.513 1.00 87.31 283 ILE A CA 1
ATOM 2269 C C . ILE A 1 283 ? 17.918 6.461 -11.338 1.00 87.31 283 ILE A C 1
ATOM 2271 O O . ILE A 1 283 ? 16.872 6.264 -11.949 1.00 87.31 283 ILE A O 1
ATOM 2275 N N . SER A 1 284 ? 18.865 5.521 -11.256 1.00 88.00 284 SER A N 1
ATOM 2276 C CA . SER A 1 284 ? 18.764 4.203 -11.899 1.00 88.00 284 SER A CA 1
ATOM 2277 C C . SER A 1 284 ? 17.607 3.378 -11.323 1.00 88.00 284 SER A C 1
ATOM 2279 O O . SER A 1 284 ? 16.857 2.750 -12.069 1.00 88.00 284 SER A O 1
ATOM 2281 N N . ILE A 1 285 ? 17.396 3.426 -9.998 1.00 89.81 285 ILE A N 1
ATOM 2282 C CA . ILE A 1 285 ? 16.253 2.757 -9.353 1.00 89.81 285 ILE A CA 1
ATOM 2283 C C . ILE A 1 285 ? 14.931 3.442 -9.730 1.00 89.81 285 ILE A C 1
ATOM 2285 O O . ILE A 1 285 ? 13.924 2.764 -9.972 1.00 89.81 285 ILE A O 1
ATOM 2289 N N . ALA A 1 286 ? 14.911 4.775 -9.793 1.00 86.81 286 ALA A N 1
ATOM 2290 C CA . ALA A 1 286 ? 13.743 5.529 -10.233 1.00 86.81 286 ALA A CA 1
ATOM 2291 C C . ALA A 1 286 ? 13.379 5.190 -11.691 1.00 86.81 286 ALA A C 1
ATOM 2293 O O . ALA A 1 286 ? 12.221 4.869 -11.969 1.00 86.81 286 ALA A O 1
ATOM 2294 N N . ALA A 1 287 ? 14.367 5.150 -12.589 1.00 89.00 287 ALA A N 1
ATOM 2295 C CA . ALA A 1 287 ? 14.207 4.760 -13.988 1.00 89.00 287 ALA A CA 1
ATOM 2296 C C . ALA A 1 287 ? 13.653 3.331 -14.120 1.00 89.00 287 ALA A C 1
ATOM 2298 O O . ALA A 1 287 ? 12.625 3.114 -14.766 1.00 89.00 287 ALA A O 1
ATOM 2299 N N . ALA A 1 288 ? 14.250 2.366 -13.415 1.00 91.62 288 ALA A N 1
ATOM 2300 C CA . ALA A 1 288 ? 13.772 0.984 -13.366 1.00 91.62 288 ALA A CA 1
ATOM 2301 C C . ALA A 1 288 ? 12.322 0.873 -12.857 1.00 91.62 288 ALA A C 1
ATOM 2303 O O . ALA A 1 288 ? 11.517 0.102 -13.391 1.00 91.62 288 ALA A O 1
ATOM 2304 N N . SER A 1 289 ? 11.955 1.686 -11.863 1.00 91.50 289 SER A N 1
ATOM 2305 C CA . SER A 1 289 ? 10.586 1.751 -11.338 1.00 91.50 289 SER A CA 1
ATOM 2306 C C . SER A 1 289 ? 9.592 2.314 -12.360 1.00 91.50 289 SER A C 1
ATOM 2308 O O . SER A 1 289 ? 8.458 1.831 -12.429 1.00 91.50 289 SER A O 1
ATOM 2310 N N . ILE A 1 290 ? 9.998 3.299 -13.172 1.00 91.44 290 ILE A N 1
ATOM 2311 C CA . ILE A 1 290 ? 9.186 3.842 -14.274 1.00 91.44 290 ILE A CA 1
ATOM 2312 C C . ILE A 1 290 ? 8.961 2.767 -15.340 1.00 91.44 290 ILE A C 1
ATOM 2314 O O . ILE A 1 290 ? 7.801 2.509 -15.673 1.00 91.44 290 ILE A O 1
ATOM 2318 N N . ILE A 1 291 ? 10.023 2.089 -15.796 1.00 93.75 291 ILE A N 1
ATOM 2319 C CA . ILE A 1 291 ? 9.937 0.982 -16.765 1.00 93.75 291 ILE A CA 1
ATOM 2320 C C . ILE A 1 291 ? 8.952 -0.085 -16.275 1.00 93.75 291 ILE A C 1
ATOM 2322 O O . ILE A 1 291 ? 7.983 -0.408 -16.968 1.00 93.75 291 ILE A O 1
ATOM 2326 N N . ALA A 1 292 ? 9.124 -0.563 -15.039 1.00 93.56 292 ALA A N 1
ATOM 2327 C CA . ALA A 1 292 ? 8.249 -1.578 -14.458 1.00 93.56 292 ALA A CA 1
ATOM 2328 C C . ALA A 1 292 ? 6.785 -1.114 -14.375 1.00 93.56 292 ALA A C 1
ATOM 2330 O O . ALA A 1 292 ? 5.857 -1.866 -14.692 1.00 93.56 292 ALA A O 1
ATOM 2331 N N . LYS A 1 293 ? 6.561 0.132 -13.939 1.00 91.81 293 LYS A N 1
ATOM 2332 C CA . LYS A 1 293 ? 5.221 0.683 -13.723 1.00 91.81 293 LYS A CA 1
ATOM 2333 C C . LYS A 1 293 ? 4.474 0.904 -15.033 1.00 91.81 293 LYS A C 1
ATOM 2335 O O . LYS A 1 293 ? 3.312 0.506 -15.121 1.00 91.81 293 LYS A O 1
ATOM 2340 N N . VAL A 1 294 ? 5.113 1.528 -16.018 1.00 93.69 294 VAL A N 1
ATOM 2341 C CA . VAL A 1 294 ? 4.507 1.804 -17.327 1.00 93.69 294 VAL A CA 1
ATOM 2342 C C . VAL A 1 294 ? 4.211 0.496 -18.048 1.00 93.69 294 VAL A C 1
ATOM 2344 O O . VAL A 1 294 ? 3.075 0.281 -18.468 1.00 93.69 294 VAL A O 1
ATOM 2347 N N . HIS A 1 295 ? 5.169 -0.434 -18.077 1.00 95.00 295 HIS A N 1
ATOM 2348 C CA . HIS A 1 295 ? 4.966 -1.735 -18.709 1.00 95.00 295 HIS A CA 1
ATOM 2349 C C . HIS A 1 295 ? 3.811 -2.514 -18.058 1.00 95.00 295 HIS A C 1
ATOM 2351 O O . HIS A 1 295 ? 2.914 -3.005 -18.745 1.00 95.00 295 HIS A O 1
ATOM 2357 N N . ARG A 1 296 ? 3.746 -2.549 -16.718 1.00 94.38 296 ARG A N 1
ATOM 2358 C CA . ARG A 1 296 ? 2.623 -3.181 -16.009 1.00 94.38 296 ARG A CA 1
ATOM 2359 C C . ARG A 1 296 ? 1.285 -2.499 -16.300 1.00 94.38 296 ARG A C 1
ATOM 2361 O O . ARG A 1 296 ? 0.278 -3.186 -16.462 1.00 94.38 296 ARG A O 1
ATOM 2368 N N . ASP A 1 297 ? 1.243 -1.169 -16.319 1.00 92.62 297 ASP A N 1
ATOM 2369 C CA . ASP A 1 297 ? 0.004 -0.427 -16.563 1.00 92.62 297 ASP A CA 1
ATOM 2370 C C . ASP A 1 297 ? -0.518 -0.651 -17.992 1.00 92.62 297 ASP A C 1
ATOM 2372 O O . ASP A 1 297 ? -1.736 -0.767 -18.154 1.00 92.62 297 ASP A O 1
ATOM 2376 N N . ARG A 1 298 ? 0.376 -0.789 -18.985 1.00 94.75 298 ARG A N 1
ATOM 2377 C CA . ARG A 1 298 ? 0.041 -1.178 -20.367 1.00 94.75 298 ARG A CA 1
ATOM 2378 C C . ARG A 1 298 ? -0.554 -2.587 -20.431 1.00 94.75 298 ARG A C 1
ATOM 2380 O O . ARG A 1 298 ? -1.658 -2.737 -20.944 1.00 94.75 298 ARG A O 1
ATOM 2387 N N . ILE A 1 299 ? 0.072 -3.576 -19.778 1.00 95.38 299 ILE A N 1
ATOM 2388 C CA . ILE A 1 299 ? -0.489 -4.940 -19.675 1.00 95.38 299 ILE A CA 1
ATOM 2389 C C . ILE A 1 299 ? -1.912 -4.901 -19.102 1.00 95.38 299 ILE A C 1
ATOM 2391 O O . ILE A 1 299 ? -2.824 -5.518 -19.645 1.00 95.38 299 ILE A O 1
ATOM 2395 N N . MET A 1 300 ? -2.137 -4.153 -18.017 1.00 95.12 300 MET A N 1
ATOM 2396 C CA . MET A 1 300 ? -3.473 -4.062 -17.416 1.00 95.12 300 MET A CA 1
ATOM 2397 C C . MET A 1 300 ? -4.497 -3.360 -18.322 1.00 95.12 300 MET A C 1
ATOM 2399 O O . MET A 1 300 ? -5.681 -3.688 -18.248 1.00 95.12 300 MET A O 1
ATOM 2403 N N . LEU A 1 301 ? -4.071 -2.405 -19.157 1.00 94.88 301 LEU A N 1
ATOM 2404 C CA . LEU A 1 301 ? -4.933 -1.756 -20.151 1.00 94.88 301 LEU A CA 1
ATOM 2405 C C . LEU A 1 301 ? -5.319 -2.721 -21.272 1.00 94.88 301 LEU A C 1
ATOM 2407 O O . LEU A 1 301 ? -6.486 -2.769 -21.653 1.00 94.88 301 LEU A O 1
ATOM 2411 N N . ASP A 1 302 ? -4.384 -3.532 -21.757 1.00 95.88 302 ASP A N 1
ATOM 2412 C CA . ASP A 1 302 ? -4.683 -4.532 -22.785 1.00 95.88 302 ASP A CA 1
ATOM 2413 C C . ASP A 1 302 ? -5.581 -5.646 -22.247 1.00 95.88 302 ASP A C 1
ATOM 2415 O O . ASP A 1 302 ? -6.539 -6.057 -22.906 1.00 95.88 302 ASP A O 1
ATOM 2419 N N . LEU A 1 303 ? -5.358 -6.064 -21.000 1.00 94.81 303 LEU A N 1
ATOM 2420 C CA . LEU A 1 303 ? -6.272 -6.964 -20.305 1.00 94.81 303 LEU A CA 1
ATOM 2421 C C . LEU A 1 303 ? -7.661 -6.343 -20.128 1.00 94.81 303 LEU A C 1
ATOM 2423 O O . LEU A 1 303 ? -8.656 -7.053 -20.232 1.00 94.81 303 LEU A O 1
ATOM 2427 N N . HIS A 1 304 ? -7.762 -5.032 -19.896 1.00 96.50 304 HIS A N 1
ATOM 2428 C CA . HIS A 1 304 ? -9.058 -4.358 -19.814 1.00 96.50 304 HIS A CA 1
ATOM 2429 C C . HIS A 1 304 ? -9.816 -4.380 -21.143 1.00 96.50 304 HIS A C 1
ATOM 2431 O O . HIS A 1 304 ? -11.027 -4.566 -21.125 1.00 96.50 304 HIS A O 1
ATOM 2437 N N . LYS A 1 305 ? -9.129 -4.242 -22.286 1.00 95.88 305 LYS A N 1
ATOM 2438 C CA . LYS A 1 305 ? -9.773 -4.356 -23.608 1.00 95.88 305 LYS A CA 1
ATOM 2439 C C . LYS A 1 305 ? -10.438 -5.724 -23.787 1.00 95.88 305 LYS A C 1
ATOM 2441 O O . LYS A 1 305 ? -11.534 -5.798 -24.327 1.00 95.88 305 LYS A O 1
ATOM 2446 N N . LYS A 1 306 ? -9.794 -6.789 -23.293 1.00 94.88 306 LYS A N 1
ATOM 2447 C CA . LYS A 1 306 ? -10.335 -8.160 -23.314 1.00 94.88 306 LYS A CA 1
ATOM 2448 C C . LYS A 1 306 ? -11.418 -8.387 -22.253 1.00 94.88 306 LYS A C 1
ATOM 2450 O O . LYS A 1 306 ? -12.397 -9.074 -22.516 1.00 94.88 306 LYS A O 1
ATOM 2455 N N . TYR A 1 307 ? -11.256 -7.801 -21.067 1.00 94.19 307 TYR A N 1
ATOM 2456 C CA . TYR A 1 307 ? -12.155 -7.977 -19.925 1.00 94.19 307 TYR A CA 1
ATOM 2457 C C . TYR A 1 307 ? -12.584 -6.626 -19.318 1.00 94.19 307 TYR A C 1
ATOM 2459 O O . TYR A 1 307 ? -12.151 -6.249 -18.216 1.00 94.19 307 TYR A O 1
ATOM 2467 N N . PRO A 1 308 ? -13.462 -5.873 -20.005 1.00 93.88 308 PRO A N 1
ATOM 2468 C CA . PRO A 1 308 ? -13.814 -4.510 -19.603 1.00 93.88 308 PRO A CA 1
ATOM 2469 C C . PRO A 1 308 ? -14.556 -4.456 -18.259 1.00 93.88 308 PRO A C 1
ATOM 2471 O O . PRO A 1 308 ? -14.439 -3.488 -17.499 1.00 93.88 308 PRO A O 1
ATOM 2474 N N . VAL A 1 309 ? -15.258 -5.536 -17.911 1.00 94.81 309 VAL A N 1
ATOM 2475 C CA . VAL A 1 309 ? -16.113 -5.647 -16.721 1.00 94.81 309 VAL A CA 1
ATOM 2476 C C . VAL A 1 309 ? -15.369 -5.450 -15.392 1.00 94.81 309 VAL A C 1
ATOM 2478 O O . VAL A 1 309 ? -15.970 -5.001 -14.417 1.00 94.81 309 VAL A O 1
ATOM 2481 N N . TYR A 1 310 ? -14.054 -5.694 -15.338 1.00 92.00 310 TYR A N 1
ATOM 2482 C CA . TYR A 1 310 ? -13.267 -5.582 -14.099 1.00 92.00 310 TYR A CA 1
ATOM 2483 C C . TYR A 1 310 ? -12.677 -4.185 -13.846 1.00 92.00 310 TYR A C 1
ATOM 2485 O O . TYR A 1 310 ? -12.126 -3.929 -12.770 1.00 92.00 310 TYR A O 1
ATOM 2493 N N . GLY A 1 311 ? -12.772 -3.257 -14.809 1.00 92.00 311 GLY A N 1
ATOM 2494 C CA . GLY A 1 311 ? -12.271 -1.880 -14.662 1.00 92.00 311 GLY A CA 1
ATOM 2495 C C . GLY A 1 311 ? -10.750 -1.756 -14.491 1.00 92.00 311 GLY A C 1
ATOM 2496 O O . GLY A 1 311 ? -10.274 -0.869 -13.777 1.00 92.00 311 GLY A O 1
ATOM 2497 N N . TRP A 1 312 ? -9.976 -2.676 -15.071 1.00 94.00 312 TRP A N 1
ATOM 2498 C CA . TRP A 1 312 ? -8.513 -2.684 -14.968 1.00 94.00 312 TRP A CA 1
ATOM 2499 C C . TRP A 1 312 ? -7.822 -1.483 -15.627 1.00 94.00 312 TRP A C 1
ATOM 2501 O O . TRP A 1 312 ? -6.691 -1.172 -15.256 1.00 94.00 312 TRP A O 1
ATOM 2511 N N . ASP A 1 313 ? -8.509 -0.754 -16.503 1.00 92.44 313 ASP A N 1
ATOM 2512 C CA . ASP A 1 313 ? -8.088 0.545 -17.030 1.00 92.44 313 ASP A CA 1
ATOM 2513 C C . ASP A 1 313 ? -7.805 1.574 -15.932 1.00 92.44 313 ASP A C 1
ATOM 2515 O O . ASP A 1 313 ? -6.796 2.279 -15.977 1.00 92.44 313 ASP A O 1
ATOM 2519 N N . THR A 1 314 ? -8.653 1.611 -14.911 1.00 87.19 314 THR A N 1
ATOM 2520 C CA . THR A 1 314 ? -8.582 2.579 -13.812 1.00 87.19 314 THR A CA 1
ATOM 2521 C C . THR A 1 314 ? -7.901 1.983 -12.592 1.00 87.19 314 THR A C 1
ATOM 2523 O O . THR A 1 314 ? -7.024 2.605 -11.993 1.00 87.19 314 THR A O 1
ATOM 2526 N N . ASN A 1 315 ? -8.271 0.757 -12.221 1.00 88.50 315 ASN A N 1
ATOM 2527 C CA . ASN A 1 315 ? -7.792 0.152 -10.985 1.00 88.50 315 ASN A CA 1
ATOM 2528 C C . ASN A 1 315 ? -6.502 -0.657 -11.138 1.00 88.50 315 ASN A C 1
ATOM 2530 O O . ASN A 1 315 ? -5.974 -1.090 -10.121 1.00 88.50 315 ASN A O 1
ATOM 2534 N N . LYS A 1 316 ? -5.990 -0.897 -12.352 1.00 91.31 316 LYS A N 1
ATOM 2535 C CA . LYS A 1 316 ? -4.714 -1.603 -12.604 1.00 91.31 316 LYS A CA 1
ATOM 2536 C C . LYS A 1 316 ? -4.566 -2.950 -11.865 1.00 91.31 316 LYS A C 1
ATOM 2538 O O . LYS A 1 316 ? -3.459 -3.338 -11.473 1.00 91.31 316 LYS A O 1
ATOM 2543 N N . GLY A 1 317 ? -5.679 -3.650 -11.636 1.00 87.06 317 GLY A N 1
ATOM 2544 C CA . GLY A 1 317 ? -5.732 -4.936 -10.936 1.00 87.06 317 GLY A CA 1
ATOM 2545 C C . GLY A 1 317 ? -5.874 -4.829 -9.413 1.00 87.06 317 GLY A C 1
ATOM 2546 O O . GLY A 1 317 ? -5.923 -5.855 -8.731 1.00 87.06 317 GLY A O 1
ATOM 2547 N N . TYR A 1 318 ? -5.971 -3.625 -8.841 1.00 86.00 318 TYR A N 1
ATOM 2548 C CA . TYR A 1 318 ? -6.340 -3.439 -7.435 1.00 86.00 318 TYR A CA 1
ATOM 2549 C C . TYR A 1 318 ? -7.814 -3.791 -7.218 1.00 86.00 318 TYR A C 1
ATOM 2551 O O . TYR A 1 318 ? -8.679 -3.486 -8.040 1.00 86.00 318 TYR A O 1
ATOM 2559 N N . LEU A 1 319 ? -8.114 -4.418 -6.080 1.00 82.44 319 LEU A N 1
ATOM 2560 C CA . LEU A 1 319 ? -9.455 -4.892 -5.719 1.00 82.44 319 LEU A CA 1
ATOM 2561 C C . LEU A 1 319 ? -10.352 -3.745 -5.234 1.00 82.44 319 LEU A C 1
ATOM 2563 O O . LEU A 1 319 ? -10.742 -3.671 -4.065 1.00 82.44 319 LEU A O 1
ATOM 2567 N N . THR A 1 320 ? -10.621 -2.812 -6.144 1.00 82.19 320 THR A N 1
ATOM 2568 C CA . THR A 1 320 ? -11.585 -1.724 -5.970 1.00 82.19 320 THR A CA 1
ATOM 2569 C C . THR A 1 320 ? -13.011 -2.266 -5.968 1.00 82.19 320 THR A C 1
ATOM 2571 O O . THR A 1 320 ? -13.253 -3.418 -6.322 1.00 82.19 320 THR A O 1
ATOM 2574 N N . LYS A 1 321 ? -13.977 -1.422 -5.589 1.00 79.50 321 LYS A N 1
ATOM 2575 C CA . LYS A 1 321 ? -15.396 -1.791 -5.604 1.00 79.50 321 LYS A CA 1
ATOM 2576 C C . LYS A 1 321 ? -15.835 -2.314 -6.983 1.00 79.50 321 LYS A C 1
ATOM 2578 O O . LYS A 1 321 ? -16.366 -3.414 -7.042 1.00 79.50 321 LYS A O 1
ATOM 2583 N N . LYS A 1 322 ? -15.493 -1.596 -8.064 1.00 84.75 322 LYS A N 1
ATOM 2584 C CA . LYS A 1 322 ? -15.790 -1.989 -9.455 1.00 84.75 322 LYS A CA 1
ATOM 2585 C C . LYS A 1 322 ? -15.193 -3.355 -9.815 1.00 84.75 322 LYS A C 1
ATOM 2587 O O . LYS A 1 322 ? -15.872 -4.187 -10.395 1.00 84.75 322 LYS A O 1
ATOM 2592 N N . HIS A 1 323 ? -13.945 -3.611 -9.418 1.00 89.38 323 HIS A N 1
ATOM 2593 C CA . HIS A 1 323 ? -13.285 -4.896 -9.670 1.00 89.38 323 HIS A CA 1
ATOM 2594 C C . HIS A 1 323 ? -13.989 -6.051 -8.944 1.00 89.38 323 HIS A C 1
ATOM 2596 O O . HIS A 1 323 ? -14.272 -7.079 -9.546 1.00 89.38 323 HIS A O 1
ATOM 2602 N N . LEU A 1 324 ? -14.308 -5.870 -7.658 1.00 84.94 324 LEU A N 1
ATOM 2603 C CA . LEU A 1 324 ? -15.000 -6.884 -6.856 1.00 84.94 324 LEU A CA 1
ATOM 2604 C C . LEU A 1 324 ? -16.430 -7.142 -7.354 1.00 84.94 324 LEU A C 1
ATOM 2606 O O . LEU A 1 324 ? -16.895 -8.275 -7.300 1.00 84.94 324 LEU A O 1
ATOM 2610 N N . GLU A 1 325 ? -17.121 -6.112 -7.843 1.00 87.19 325 GLU A N 1
ATOM 2611 C CA . GLU A 1 325 ? -18.425 -6.256 -8.501 1.00 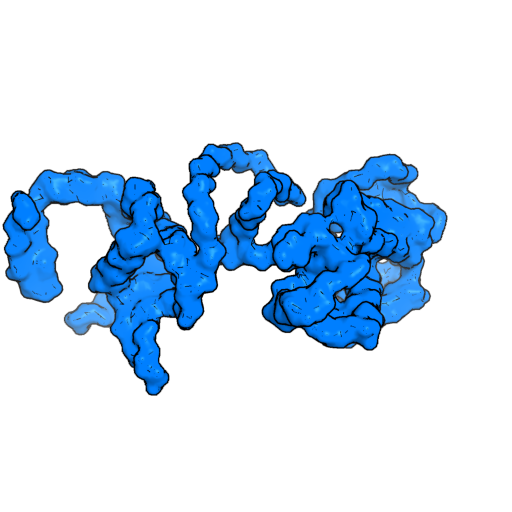87.19 325 GLU A CA 1
ATOM 2612 C C . GLU A 1 325 ? -18.307 -7.052 -9.804 1.00 87.19 325 GLU A C 1
ATOM 2614 O O . GLU A 1 325 ? -19.099 -7.966 -10.017 1.00 87.19 325 GLU A O 1
ATOM 2619 N N . GLY A 1 326 ? -17.278 -6.779 -10.615 1.00 89.62 326 GLY A N 1
ATOM 2620 C CA . GLY A 1 326 ? -16.962 -7.566 -11.808 1.00 89.62 326 GLY A CA 1
ATOM 2621 C C . GLY A 1 326 ? -16.712 -9.041 -11.484 1.00 89.62 326 GLY A C 1
ATOM 2622 O O . GLY A 1 326 ? -17.324 -9.904 -12.100 1.00 89.62 326 GLY A O 1
ATOM 2623 N N . ILE A 1 327 ? -15.902 -9.334 -10.459 1.00 90.50 327 ILE A N 1
ATOM 2624 C CA . ILE A 1 327 ? -15.658 -10.714 -9.993 1.00 90.50 327 ILE A CA 1
ATOM 2625 C C . ILE A 1 327 ? -16.961 -11.384 -9.548 1.00 90.50 327 ILE A C 1
ATOM 2627 O O . ILE A 1 327 ? -17.211 -12.536 -9.884 1.00 90.50 327 ILE A O 1
ATOM 2631 N N . LYS A 1 328 ? -17.820 -10.668 -8.814 1.00 88.19 328 LYS A N 1
ATOM 2632 C CA . LYS A 1 328 ? -19.086 -11.222 -8.321 1.00 88.19 328 LYS A CA 1
ATOM 2633 C C . LYS A 1 328 ? -20.068 -11.556 -9.451 1.00 88.19 328 LYS A C 1
ATOM 2635 O O . LYS A 1 328 ? -20.817 -12.516 -9.322 1.00 88.19 328 LYS A O 1
ATOM 2640 N N . LEU A 1 329 ? -20.112 -10.734 -10.500 1.00 91.69 329 LEU A N 1
ATOM 2641 C CA . LEU A 1 329 ? -21.071 -10.877 -11.600 1.00 91.69 329 LEU A CA 1
ATOM 2642 C C . LEU A 1 329 ? -20.580 -11.819 -12.706 1.00 91.69 329 LEU A C 1
ATOM 2644 O O . LEU A 1 329 ? -21.387 -12.551 -13.265 1.00 91.69 329 LEU A O 1
ATOM 2648 N N . TYR A 1 330 ? -19.281 -11.800 -13.010 1.00 92.81 330 TYR A N 1
ATOM 2649 C CA . TYR A 1 330 ? -18.697 -12.484 -14.172 1.00 92.81 330 TYR A CA 1
ATOM 2650 C C . TYR A 1 330 ? -17.681 -13.572 -13.798 1.00 92.81 330 TYR A C 1
ATOM 2652 O O . TYR A 1 330 ? -17.123 -14.216 -14.680 1.00 92.81 330 TYR A O 1
ATOM 2660 N N . GLY A 1 331 ? -17.426 -13.786 -12.505 1.00 91.38 331 GLY A N 1
ATOM 2661 C CA . GLY A 1 331 ? -16.416 -14.726 -12.025 1.00 91.38 331 GLY A CA 1
ATOM 2662 C C . GLY A 1 331 ? -14.987 -14.186 -12.132 1.00 91.38 331 GLY A C 1
ATOM 2663 O O . GLY A 1 331 ? -14.744 -13.053 -12.558 1.00 91.38 331 GLY A O 1
ATOM 2664 N N . ILE A 1 332 ? -14.028 -15.004 -11.699 1.00 92.62 332 ILE A N 1
ATOM 2665 C CA . ILE A 1 332 ? -12.595 -14.743 -11.880 1.00 92.62 332 ILE A CA 1
ATOM 2666 C C . ILE A 1 332 ? -12.148 -15.138 -13.295 1.00 92.62 332 ILE A C 1
ATOM 2668 O O . ILE A 1 332 ? -12.851 -15.834 -14.019 1.00 92.62 332 ILE A O 1
ATOM 2672 N N . THR A 1 333 ? -10.950 -14.709 -13.674 1.00 92.31 333 THR A N 1
ATOM 2673 C CA . THR A 1 333 ? -10.296 -15.069 -14.941 1.00 92.31 333 THR A CA 1
ATOM 2674 C C . THR A 1 333 ? -8.921 -15.656 -14.674 1.00 92.31 333 THR A C 1
ATOM 2676 O O . THR A 1 333 ? -8.377 -15.470 -13.586 1.00 92.31 333 THR A O 1
ATOM 2679 N N . GLU A 1 334 ? -8.301 -16.228 -15.705 1.00 91.31 334 GLU A N 1
ATOM 2680 C CA . GLU A 1 334 ? -6.918 -16.724 -15.674 1.00 91.31 334 GLU A CA 1
ATOM 2681 C C . GLU A 1 334 ? -5.860 -15.669 -15.310 1.00 91.31 334 GLU A C 1
ATOM 2683 O O . GLU A 1 334 ? -4.708 -16.025 -15.117 1.00 91.31 334 GLU A O 1
ATOM 2688 N N . TYR A 1 335 ? -6.213 -14.378 -15.238 1.00 93.25 335 TYR A N 1
ATOM 2689 C CA . TYR A 1 335 ? -5.307 -13.282 -14.864 1.00 93.25 335 TYR A CA 1
ATOM 2690 C C . TYR A 1 335 ? -5.456 -12.849 -13.402 1.00 93.25 335 TYR A C 1
ATOM 2692 O O . TYR A 1 335 ? -4.720 -11.978 -12.919 1.00 93.25 335 TYR A O 1
ATOM 2700 N N . HIS A 1 336 ? -6.431 -13.409 -12.694 1.00 92.44 336 HIS A N 1
ATOM 2701 C CA . HIS A 1 336 ? -6.618 -13.175 -11.276 1.00 92.44 336 HIS A CA 1
ATOM 2702 C C . HIS A 1 336 ? -5.638 -14.025 -10.457 1.00 92.44 336 HIS A C 1
ATOM 2704 O O . HIS A 1 336 ? -5.257 -15.122 -10.845 1.00 92.44 336 HIS A O 1
ATOM 2710 N N . ARG A 1 337 ? -5.194 -13.494 -9.316 1.00 86.38 337 ARG A N 1
ATOM 2711 C CA . ARG A 1 337 ? -4.307 -14.198 -8.382 1.00 86.38 337 ARG A CA 1
ATOM 2712 C C . ARG A 1 337 ? -5.165 -14.934 -7.368 1.00 86.38 337 ARG A C 1
ATOM 2714 O O . ARG A 1 337 ? -5.617 -14.327 -6.393 1.00 86.38 337 ARG A O 1
ATOM 2721 N N . GLU A 1 338 ? -5.441 -16.205 -7.603 1.00 81.38 338 GLU A N 1
ATOM 2722 C CA . GLU A 1 338 ? -6.383 -16.982 -6.792 1.00 81.38 338 GLU A CA 1
ATOM 2723 C C . GLU A 1 338 ? -5.919 -17.129 -5.344 1.00 81.38 338 GLU A C 1
ATOM 2725 O O . GLU A 1 338 ? -6.730 -17.068 -4.413 1.00 81.38 338 GLU A O 1
ATOM 2730 N N . SER A 1 339 ? -4.599 -17.209 -5.126 1.00 72.75 339 SER A N 1
ATOM 2731 C CA . SER A 1 339 ? -4.021 -17.290 -3.781 1.00 72.75 339 SER A CA 1
ATOM 2732 C C . SER A 1 339 ? -4.302 -16.031 -2.943 1.00 72.75 339 SER A C 1
ATOM 2734 O O . SER A 1 339 ? -4.170 -16.033 -1.711 1.00 72.75 339 SER A O 1
ATOM 2736 N N . PHE A 1 340 ? -4.738 -14.932 -3.575 1.00 71.75 340 PHE A N 1
ATOM 2737 C CA . PHE A 1 340 ? -5.051 -13.690 -2.889 1.00 71.75 340 PHE A CA 1
ATOM 2738 C C . PHE A 1 340 ? -6.471 -13.767 -2.330 1.00 71.75 340 PHE A C 1
ATOM 2740 O O . PHE A 1 340 ? -7.467 -13.713 -3.038 1.00 71.75 340 PHE A O 1
ATOM 2747 N N . ARG A 1 341 ? -6.564 -13.785 -1.000 1.00 58.88 341 ARG A N 1
ATOM 2748 C CA . ARG A 1 341 ? -7.775 -13.998 -0.180 1.00 58.88 341 ARG A CA 1
ATOM 2749 C C . ARG A 1 341 ? -9.095 -13.338 -0.632 1.00 58.88 341 ARG A C 1
ATOM 2751 O O . ARG A 1 341 ? -10.158 -13.787 -0.211 1.00 58.88 341 ARG A O 1
ATOM 2758 N N . ARG A 1 342 ? -9.053 -12.209 -1.339 1.00 60.09 342 ARG A N 1
ATOM 2759 C CA . ARG A 1 342 ? -10.251 -11.470 -1.781 1.00 60.09 342 ARG A CA 1
ATOM 2760 C C . ARG A 1 342 ? -10.711 -11.834 -3.201 1.00 60.09 342 ARG A C 1
ATOM 2762 O O . ARG A 1 342 ? -11.743 -11.324 -3.608 1.00 60.09 342 ARG A O 1
ATOM 2769 N N . VAL A 1 343 ? -9.939 -12.648 -3.913 1.00 57.75 343 VAL A N 1
ATOM 2770 C CA . VAL A 1 343 ? -10.205 -13.120 -5.274 1.00 57.75 343 VAL A CA 1
ATOM 2771 C C . VAL A 1 343 ? -10.858 -14.499 -5.234 1.00 57.75 343 VAL A C 1
ATOM 2773 O O . VAL A 1 343 ? -11.965 -14.641 -5.727 1.00 57.75 343 VAL A O 1
ATOM 2776 N N . GLY A 1 344 ? -10.221 -15.489 -4.598 1.00 56.59 344 GLY A N 1
ATOM 2777 C CA . GLY A 1 344 ? -10.739 -16.863 -4.511 1.00 56.59 344 GLY A CA 1
ATOM 2778 C C . GLY A 1 344 ? -11.838 -17.053 -3.459 1.00 56.59 344 GLY A C 1
ATOM 2779 O O . GLY A 1 344 ? -11.713 -17.936 -2.611 1.00 56.59 344 GLY A O 1
ATOM 2780 N N . ARG A 1 345 ? -12.840 -16.167 -3.411 1.00 49.03 345 ARG A N 1
ATOM 2781 C CA . ARG A 1 345 ? -13.879 -16.143 -2.373 1.00 49.03 345 ARG A CA 1
ATOM 2782 C C . ARG A 1 345 ? -15.290 -16.125 -2.912 1.00 49.03 345 ARG A C 1
ATOM 2784 O O . ARG A 1 345 ? -15.511 -15.368 -3.878 1.00 49.03 345 ARG A O 1
#